Protein AF-A0A821HR49-F1 (afdb_monomer_lite)

Secondary structure (DSSP, 8-state):
-HHHHHHHHHHHHHHHHHHTT---HHHHT--------TTTS-HHHHHHHHHHHHHHHHHHHHHHHHHHHHHHHHHHHHHHHHHHHHHHTS--S-TTSS---HHHHHHHHHHHHHHHHHHHHHHHHHHHHHHHHHHHHHHHHHHHHHHHHHHHHHHHTT----HHHHHHHHHHHHHHHHHHHS----S-TTSHHHHHHHHHHHHHHHHHHHHHTT--

Foldseek 3Di:
DVQLLVLVLVLLLLVLCVVLVNFDPVLVPDAQDDDDDCPVDPPVVNVVVNVVSVVVSVVSRNVVSVVVSVVSVVSNVVVVVVVVVVLVPPDPDDPPPPPPPPPNVVVVVVVVVVVVVSVVVSVVSSVVSVVLSVLVVVLVVVLVVVLVVVCVVCVVVVHHPDPVSVVVSVVVSVVSVCVSPPPPPDPPPPPVVPPVVVVVVVVVVVVVVVVVVVPD

pLDDT: mean 75.82, std 16.72, range [36.44, 94.25]

Radius of gyration: 28.24 Å; chains: 1; bounding box: 61×38×87 Å

Sequence (216 aa):
MKLWSTKNKNYQLLSKRVELDMPPKIIEKVDFSFKIDESIISQDEAQAMYNQMRQITKDFRTQAMTLYVQSAAREYEILSDEIKSIVERFPQENDDGFDAEPGYAAFKQYHELRQKRMKLEIEQSFYFLSEQRTAARRRTTELATLKRKMENCFLRKKVSPGRPLQQFIAELDILLQTLHNAPIIDKNINKDRLFGNEMNQNQSVINSISSQASQS

Structure (mmCIF, N/CA/C/O backbone):
data_AF-A0A821HR49-F1
#
_entry.id   AF-A0A821HR49-F1
#
loop_
_atom_site.group_PDB
_atom_site.id
_atom_site.type_symbol
_atom_site.label_atom_id
_atom_site.label_alt_id
_atom_site.label_comp_id
_atom_site.label_asym_id
_atom_site.label_entity_id
_atom_site.label_seq_id
_atom_site.pdbx_PDB_ins_code
_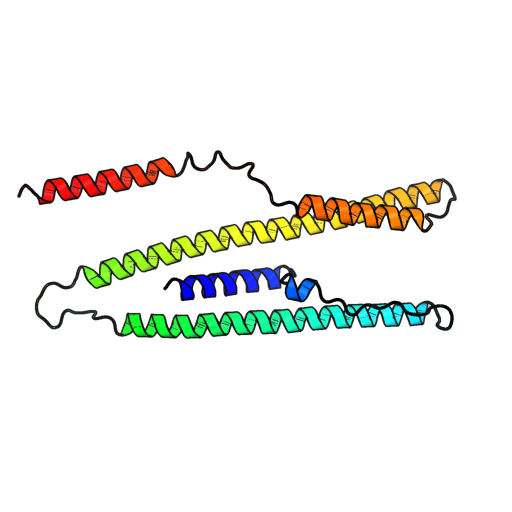atom_site.Cartn_x
_atom_site.Cartn_y
_atom_site.Cartn_z
_atom_site.occupancy
_atom_site.B_iso_or_equiv
_atom_site.auth_seq_id
_atom_site.auth_comp_id
_atom_site.auth_asym_id
_atom_site.auth_atom_id
_atom_site.pdbx_PDB_model_num
ATOM 1 N N . MET A 1 1 ? 10.300 -4.096 -21.182 1.00 73.25 1 MET A N 1
ATOM 2 C CA . MET A 1 1 ? 9.887 -2.692 -20.902 1.00 73.25 1 MET A CA 1
ATOM 3 C C . MET A 1 1 ? 8.536 -2.522 -20.197 1.00 73.25 1 MET A C 1
ATOM 5 O O . MET A 1 1 ? 8.521 -1.934 -19.123 1.00 73.25 1 MET A O 1
ATOM 9 N N . LYS A 1 2 ? 7.394 -2.988 -20.743 1.00 82.50 2 LYS A N 1
ATOM 10 C CA . LYS A 1 2 ? 6.076 -2.823 -20.076 1.00 82.50 2 LYS A CA 1
ATOM 11 C C . LYS A 1 2 ? 6.040 -3.490 -18.693 1.00 82.50 2 LYS A C 1
ATOM 13 O O . LYS A 1 2 ? 5.633 -2.852 -17.732 1.00 82.50 2 LYS A O 1
ATOM 18 N N . LEU A 1 3 ? 6.549 -4.720 -18.605 1.00 85.69 3 LEU A N 1
ATOM 19 C CA . LEU A 1 3 ? 6.626 -5.481 -17.357 1.00 85.69 3 LEU A CA 1
ATOM 20 C C . LEU A 1 3 ? 7.470 -4.773 -16.284 1.00 85.69 3 LEU A C 1
ATOM 22 O O . LEU A 1 3 ? 6.982 -4.563 -15.180 1.00 85.69 3 LEU A O 1
ATOM 26 N N . TRP A 1 4 ? 8.684 -4.326 -16.626 1.00 87.31 4 TRP A N 1
ATOM 27 C CA . TRP A 1 4 ? 9.537 -3.544 -15.720 1.00 87.31 4 TRP A CA 1
ATOM 28 C C . TRP A 1 4 ? 8.840 -2.288 -15.196 1.00 87.31 4 TRP A C 1
ATOM 30 O O . TRP A 1 4 ? 8.843 -2.039 -13.997 1.00 87.31 4 TRP A O 1
ATOM 40 N N . SER A 1 5 ? 8.170 -1.534 -16.074 1.00 84.75 5 SER A N 1
ATOM 41 C CA . SER A 1 5 ? 7.433 -0.331 -15.673 1.00 84.75 5 SER A CA 1
ATOM 42 C C . SER A 1 5 ? 6.313 -0.653 -14.679 1.00 84.75 5 SER A C 1
ATOM 44 O O . SER A 1 5 ? 6.158 0.045 -13.679 1.00 84.75 5 SER A O 1
ATOM 46 N N . THR A 1 6 ? 5.577 -1.747 -14.898 1.00 88.38 6 THR A N 1
ATOM 47 C CA . THR A 1 6 ? 4.567 -2.228 -13.947 1.00 88.38 6 THR A CA 1
ATOM 48 C C . THR A 1 6 ? 5.188 -2.623 -12.608 1.00 88.38 6 THR A C 1
ATOM 50 O O . THR A 1 6 ? 4.667 -2.230 -11.567 1.00 88.38 6 THR A O 1
ATOM 53 N N . LYS A 1 7 ? 6.304 -3.361 -12.607 1.00 90.00 7 LYS A N 1
ATOM 54 C CA . LYS A 1 7 ? 6.969 -3.793 -11.368 1.00 90.00 7 LYS A CA 1
ATOM 55 C C . LYS A 1 7 ? 7.571 -2.619 -10.590 1.00 90.00 7 LYS A C 1
ATOM 57 O O . LYS A 1 7 ? 7.346 -2.532 -9.388 1.00 90.00 7 LYS A O 1
ATOM 62 N N . ASN A 1 8 ? 8.208 -1.666 -11.269 1.00 89.88 8 ASN A N 1
ATOM 63 C CA . ASN A 1 8 ? 8.721 -0.437 -10.658 1.00 89.88 8 ASN A CA 1
ATOM 64 C C . ASN A 1 8 ? 7.596 0.382 -10.008 1.00 89.88 8 ASN A C 1
ATOM 66 O O . ASN A 1 8 ? 7.669 0.744 -8.835 1.00 89.88 8 ASN A O 1
ATOM 70 N N . LYS A 1 9 ? 6.501 0.603 -10.749 1.00 88.69 9 LYS A N 1
ATOM 71 C CA . LYS A 1 9 ? 5.313 1.286 -10.225 1.00 88.69 9 LYS A CA 1
ATOM 72 C C . LYS A 1 9 ? 4.764 0.565 -8.996 1.00 88.69 9 LYS A C 1
ATOM 74 O O . LYS A 1 9 ? 4.532 1.205 -7.977 1.00 88.69 9 LYS A O 1
ATOM 79 N N . ASN A 1 10 ? 4.599 -0.755 -9.056 1.00 89.12 10 ASN A N 1
ATOM 80 C CA . ASN A 1 10 ? 4.096 -1.541 -7.929 1.00 89.12 10 ASN A CA 1
ATOM 81 C C . ASN A 1 10 ? 4.995 -1.429 -6.695 1.00 89.12 10 ASN A C 1
ATOM 83 O O . ASN A 1 10 ? 4.474 -1.204 -5.605 1.00 89.12 10 ASN A O 1
ATOM 87 N N . TYR A 1 11 ? 6.314 -1.535 -6.867 1.00 91.38 11 TYR A N 1
ATOM 88 C CA . TYR A 1 11 ? 7.276 -1.368 -5.781 1.00 91.38 11 TYR A CA 1
ATOM 89 C C . TYR A 1 11 ? 7.148 0.016 -5.129 1.00 91.38 11 TYR A C 1
ATOM 91 O O . TYR A 1 11 ? 6.912 0.103 -3.926 1.00 91.38 11 TYR A O 1
ATOM 99 N N . GLN A 1 12 ? 7.188 1.097 -5.914 1.00 90.25 12 GLN A N 1
ATOM 100 C CA . GLN A 1 12 ? 7.086 2.461 -5.380 1.00 90.25 12 GLN A CA 1
ATOM 101 C C . GLN A 1 12 ? 5.743 2.727 -4.685 1.00 90.25 12 GLN A C 1
ATOM 103 O O . GLN A 1 12 ? 5.701 3.309 -3.598 1.00 90.25 12 GLN A O 1
ATOM 108 N N . LEU A 1 13 ? 4.635 2.267 -5.275 1.00 88.69 13 LEU A N 1
ATOM 109 C CA . LEU A 1 13 ? 3.309 2.376 -4.664 1.00 88.69 13 LEU A CA 1
ATOM 110 C C . LEU A 1 13 ? 3.217 1.608 -3.351 1.00 88.69 13 LEU A C 1
ATOM 112 O O . LEU A 1 13 ? 2.588 2.083 -2.404 1.00 88.69 13 LEU A O 1
ATOM 116 N N . LEU A 1 14 ? 3.813 0.422 -3.294 1.00 88.06 14 LEU A N 1
ATOM 117 C CA . LEU A 1 14 ? 3.765 -0.414 -2.111 1.00 88.06 14 LEU A CA 1
ATOM 118 C C . LEU A 1 14 ? 4.624 0.162 -0.983 1.00 88.06 14 LEU A C 1
ATOM 120 O O . LEU A 1 14 ? 4.132 0.266 0.137 1.00 88.06 14 LEU A O 1
ATOM 124 N N . SER A 1 15 ? 5.834 0.635 -1.281 1.00 87.75 15 SER A N 1
ATOM 125 C CA . SER A 1 15 ? 6.670 1.355 -0.314 1.00 87.75 15 SER A CA 1
ATOM 126 C C . SER A 1 15 ? 5.924 2.555 0.270 1.00 87.75 15 SER A C 1
ATOM 128 O O . SER A 1 15 ? 5.846 2.705 1.490 1.00 87.75 15 SER A O 1
ATOM 130 N N . LYS A 1 16 ? 5.241 3.341 -0.578 1.00 88.75 16 LYS A N 1
ATOM 131 C CA . LYS A 1 16 ? 4.439 4.474 -0.101 1.00 88.75 16 LYS A CA 1
ATOM 132 C C . LYS A 1 16 ? 3.258 4.050 0.769 1.00 88.75 16 LYS A C 1
ATOM 134 O O . LYS A 1 16 ? 2.937 4.717 1.747 1.00 88.75 16 LYS A O 1
ATOM 139 N N . ARG A 1 17 ? 2.595 2.942 0.439 1.00 87.38 17 ARG A N 1
ATOM 140 C CA . ARG A 1 17 ? 1.519 2.374 1.266 1.00 87.38 17 ARG A CA 1
ATOM 141 C C . ARG A 1 17 ? 2.012 1.977 2.653 1.00 87.38 17 ARG A C 1
ATOM 143 O O . ARG A 1 17 ? 1.306 2.245 3.621 1.00 87.38 17 ARG A O 1
ATOM 150 N N . VAL A 1 18 ? 3.213 1.405 2.754 1.00 86.25 18 VAL A N 1
ATOM 151 C CA . VAL A 1 18 ? 3.834 1.087 4.047 1.00 86.25 18 VAL A CA 1
ATOM 152 C C . VAL A 1 18 ? 4.113 2.349 4.860 1.00 86.25 18 VAL A C 1
ATOM 154 O O . VAL A 1 18 ? 3.693 2.418 6.011 1.00 86.25 18 VAL A O 1
ATOM 157 N N . GLU A 1 19 ? 4.706 3.388 4.262 1.00 85.56 19 GLU A N 1
ATOM 158 C CA . GLU A 1 19 ? 4.929 4.682 4.941 1.00 85.56 19 GLU A CA 1
ATOM 159 C C . GLU A 1 19 ? 3.637 5.305 5.500 1.00 85.56 19 GLU A C 1
ATOM 161 O O . GLU A 1 19 ? 3.636 6.036 6.498 1.00 85.56 19 GLU A O 1
ATOM 166 N N . LEU A 1 20 ? 2.518 5.058 4.820 1.00 84.00 20 LEU A N 1
ATOM 167 C CA . LEU A 1 20 ? 1.219 5.613 5.173 1.00 84.00 20 LEU A CA 1
ATOM 168 C C . LEU A 1 20 ? 0.390 4.701 6.093 1.00 84.00 20 LEU A C 1
ATOM 170 O O . LEU A 1 20 ? -0.681 5.142 6.512 1.00 84.00 20 LEU A O 1
ATOM 174 N N . ASP A 1 21 ? 0.895 3.515 6.453 1.00 82.44 21 ASP A N 1
ATOM 175 C CA . ASP A 1 21 ? 0.189 2.463 7.207 1.00 82.44 21 ASP A CA 1
ATOM 176 C C . ASP A 1 21 ? -1.132 2.040 6.534 1.00 82.44 21 ASP A C 1
ATOM 178 O O . ASP A 1 21 ? -2.196 1.965 7.144 1.00 82.44 21 ASP A O 1
ATOM 182 N N . MET A 1 22 ? -1.077 1.842 5.214 1.00 82.81 22 MET A N 1
ATOM 183 C CA . MET A 1 22 ? -2.228 1.480 4.384 1.00 82.81 22 MET A CA 1
ATOM 184 C C . MET A 1 22 ? -2.036 0.094 3.757 1.00 82.81 22 MET A C 1
ATOM 186 O O . MET A 1 22 ? -1.549 -0.005 2.621 1.00 82.81 22 MET A O 1
ATOM 190 N N . PRO A 1 23 ? -2.414 -0.987 4.462 1.00 79.38 23 PRO A N 1
ATOM 191 C CA . PRO A 1 23 ? -2.223 -2.341 3.967 1.00 79.38 23 PRO A CA 1
ATOM 192 C C . PRO A 1 23 ? -2.988 -2.584 2.650 1.00 79.38 23 PRO A C 1
ATOM 194 O O . PRO A 1 23 ? -4.055 -2.013 2.411 1.00 79.38 23 PRO A O 1
ATOM 197 N N . PRO A 1 24 ? -2.474 -3.446 1.757 1.00 78.56 24 PRO A N 1
ATOM 198 C CA . PRO A 1 24 ? -3.255 -4.000 0.658 1.00 78.56 24 PRO A CA 1
ATOM 199 C C . PRO A 1 24 ? -4.516 -4.707 1.171 1.00 78.56 24 PRO A C 1
ATOM 201 O O . PRO A 1 24 ? -4.480 -5.346 2.219 1.00 78.56 24 PRO A O 1
ATOM 204 N N . LYS A 1 25 ? -5.596 -4.706 0.377 1.00 78.38 25 LYS A N 1
ATOM 205 C CA . LYS A 1 25 ? -6.889 -5.326 0.739 1.00 78.38 25 LYS A CA 1
ATOM 206 C C . LYS A 1 25 ? -6.780 -6.783 1.212 1.00 78.38 25 LYS A C 1
ATOM 208 O O . LYS A 1 25 ? -7.598 -7.224 2.007 1.00 78.38 25 LYS A O 1
ATOM 213 N N . ILE A 1 26 ? -5.808 -7.540 0.696 1.00 78.88 26 ILE A N 1
ATOM 214 C CA . ILE A 1 26 ? -5.594 -8.945 1.078 1.00 78.88 26 ILE A CA 1
ATOM 215 C C . ILE A 1 26 ? -5.054 -9.072 2.513 1.00 78.88 26 ILE A C 1
ATOM 217 O O . ILE A 1 26 ? -5.410 -10.012 3.209 1.00 78.88 26 ILE A O 1
ATOM 221 N N . ILE A 1 27 ? -4.249 -8.100 2.959 1.00 82.38 27 ILE A N 1
ATOM 222 C CA . ILE A 1 27 ? -3.684 -8.019 4.314 1.00 82.38 27 ILE A CA 1
ATOM 223 C C . ILE A 1 27 ? -4.688 -7.349 5.265 1.00 82.38 27 ILE A C 1
ATOM 225 O O . ILE A 1 27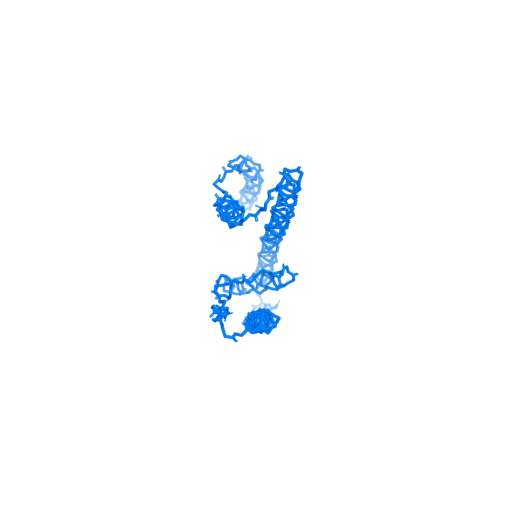 ? -4.843 -7.764 6.409 1.00 82.38 27 ILE A O 1
ATOM 229 N N . GLU A 1 28 ? -5.407 -6.332 4.782 1.00 78.81 28 GLU A N 1
ATOM 230 C CA . GLU A 1 28 ? -6.384 -5.558 5.558 1.00 78.81 28 GLU A CA 1
ATOM 231 C C . GLU A 1 28 ? -7.530 -6.418 6.112 1.00 78.81 28 GLU A C 1
ATOM 233 O O . GLU A 1 28 ? -7.983 -6.196 7.232 1.00 78.81 28 GLU A O 1
ATOM 238 N N . LYS A 1 29 ? -7.973 -7.421 5.347 1.00 80.00 29 LYS A N 1
ATOM 239 C CA . LYS A 1 29 ? -9.089 -8.305 5.717 1.00 80.00 29 LYS A CA 1
ATOM 240 C C . LYS A 1 29 ? -8.767 -9.301 6.831 1.00 80.00 29 LYS A C 1
ATOM 242 O O . LYS A 1 29 ? -9.683 -9.960 7.312 1.00 80.00 29 LYS A O 1
ATOM 247 N N . VAL A 1 30 ? -7.501 -9.442 7.213 1.00 82.44 30 VAL A N 1
ATOM 248 C CA . VAL A 1 30 ? -7.107 -10.369 8.273 1.00 82.44 30 VAL A CA 1
ATOM 249 C C . VAL A 1 30 ? -7.284 -9.683 9.627 1.00 82.44 30 VAL A C 1
ATOM 251 O O . VAL A 1 30 ? -6.704 -8.621 9.888 1.00 82.44 30 VAL A O 1
ATOM 254 N N . ASP A 1 31 ? -8.103 -10.304 10.471 1.00 85.00 31 ASP A N 1
ATOM 255 C CA . ASP A 1 31 ? -8.314 -9.948 11.870 1.00 85.00 31 ASP A CA 1
ATOM 256 C C . ASP A 1 31 ? -8.381 -11.235 12.702 1.00 85.00 31 ASP A C 1
ATOM 258 O O . ASP A 1 31 ? -9.193 -12.115 12.422 1.00 85.00 31 ASP A O 1
ATOM 262 N N . PHE A 1 32 ? -7.502 -11.351 13.698 1.00 85.50 32 PHE A N 1
ATOM 263 C CA . PHE A 1 32 ? -7.446 -12.495 14.614 1.00 85.50 32 PHE A CA 1
ATOM 264 C C . PHE A 1 32 ? -8.282 -12.286 15.881 1.00 85.50 32 PHE A C 1
ATOM 266 O O . PHE A 1 32 ? -8.209 -13.088 16.810 1.00 85.50 32 PHE A O 1
ATOM 273 N N . SER A 1 33 ? -9.061 -11.206 15.945 1.00 86.19 33 SER A N 1
ATOM 274 C CA . SER A 1 33 ? -9.934 -10.925 17.081 1.00 86.19 33 SER A CA 1
ATOM 275 C C . SER A 1 33 ? -11.096 -11.921 17.132 1.00 86.19 33 SER A C 1
ATOM 277 O O . SER A 1 33 ? -11.830 -12.091 16.158 1.00 86.19 33 SER A O 1
ATOM 279 N N . PHE A 1 34 ? -11.310 -12.540 18.291 1.00 88.06 34 PHE A N 1
ATOM 280 C CA . PHE A 1 34 ? -12.485 -13.363 18.576 1.00 88.06 34 PHE A CA 1
ATOM 281 C C . PHE A 1 34 ? -13.132 -12.934 19.893 1.00 88.06 34 PHE A C 1
ATOM 283 O O . PHE A 1 34 ? -12.515 -12.252 20.710 1.00 88.06 34 PHE A O 1
ATOM 290 N N . LYS A 1 35 ? -14.405 -13.292 20.087 1.00 88.38 35 LYS A N 1
ATOM 291 C CA . LYS A 1 35 ? -15.121 -12.961 21.323 1.00 88.38 35 LYS A CA 1
ATOM 292 C C . LYS A 1 35 ? -14.667 -13.867 22.454 1.00 88.38 35 LYS A C 1
ATOM 294 O O . LYS A 1 35 ? -14.652 -15.085 22.296 1.00 88.38 35 LYS A O 1
ATOM 299 N N . ILE A 1 36 ? -14.356 -13.252 23.584 1.00 87.94 36 ILE A N 1
ATOM 300 C CA . ILE A 1 36 ? -14.032 -13.947 24.823 1.00 87.94 36 ILE A CA 1
ATOM 301 C C . ILE A 1 36 ? -15.321 -14.101 25.631 1.00 87.94 36 ILE A C 1
ATOM 303 O O . ILE A 1 36 ? -16.172 -13.210 25.624 1.00 87.94 36 ILE A O 1
ATOM 307 N N . ASP A 1 37 ? -15.486 -15.242 26.296 1.00 86.62 37 ASP A N 1
ATOM 308 C CA . ASP A 1 37 ? -16.568 -15.426 27.258 1.00 86.62 37 ASP A CA 1
ATOM 309 C C . ASP A 1 37 ? -16.231 -14.686 28.559 1.00 86.62 37 ASP A C 1
ATOM 311 O O . ASP A 1 37 ? -15.424 -15.138 29.364 1.00 86.62 37 ASP A O 1
ATOM 315 N N . GLU A 1 38 ? -16.846 -13.525 28.750 1.00 87.06 38 GLU A N 1
ATOM 316 C CA . GLU A 1 38 ? -16.626 -12.645 29.904 1.00 87.06 38 GLU A CA 1
ATOM 317 C C . GLU A 1 38 ? -17.411 -13.094 31.156 1.00 87.06 38 GLU A C 1
ATOM 319 O O . GLU A 1 38 ? -17.365 -12.421 32.181 1.00 87.06 38 GLU A O 1
ATOM 324 N N . SER A 1 39 ? -18.151 -14.213 31.104 1.00 87.50 39 SER A N 1
ATOM 325 C CA . SER A 1 39 ? -18.934 -14.701 32.253 1.00 87.50 39 SER A CA 1
ATOM 326 C C . SER A 1 39 ? -18.091 -15.385 33.335 1.00 87.50 39 SER A C 1
ATOM 328 O O . SER A 1 39 ? -18.499 -15.432 34.495 1.00 87.50 39 SER A O 1
ATOM 330 N N . ILE A 1 40 ? -16.918 -15.901 32.959 1.00 89.44 40 ILE A N 1
ATOM 331 C CA . ILE A 1 40 ? -16.006 -16.644 33.844 1.00 89.44 40 ILE A CA 1
ATOM 332 C C . ILE A 1 40 ? -14.768 -15.807 34.188 1.00 89.44 40 ILE A C 1
ATOM 334 O O . ILE A 1 40 ? -14.186 -15.957 35.261 1.00 89.44 40 ILE A O 1
ATOM 338 N N . ILE A 1 41 ? -14.363 -14.927 33.276 1.00 88.75 41 ILE A N 1
ATOM 339 C CA . ILE A 1 41 ? -13.079 -14.233 33.311 1.00 88.75 41 ILE A CA 1
ATOM 340 C C . ILE A 1 41 ? -13.295 -12.785 33.749 1.00 88.75 41 ILE A C 1
ATOM 342 O O . ILE A 1 41 ? -14.282 -12.153 33.372 1.00 88.75 41 ILE A O 1
ATOM 346 N N . SER A 1 42 ? -12.371 -12.241 34.542 1.00 91.38 42 SER A N 1
ATOM 347 C CA . SER A 1 42 ? -12.468 -10.846 34.980 1.00 91.38 42 SER A CA 1
ATOM 348 C C . SER A 1 42 ? -12.380 -9.875 33.795 1.00 91.38 42 SER A C 1
ATOM 350 O O . SER A 1 42 ? -11.740 -10.156 32.779 1.00 91.38 42 SER A O 1
ATOM 352 N N . GLN A 1 43 ? -12.992 -8.697 33.934 1.00 86.75 43 GLN A N 1
ATOM 353 C CA . GLN A 1 43 ? -12.990 -7.680 32.880 1.00 86.75 43 GLN A CA 1
ATOM 354 C C . GLN A 1 43 ? -11.568 -7.233 32.497 1.00 86.75 43 GLN A C 1
ATOM 356 O O . GLN A 1 43 ? -11.283 -7.027 31.316 1.00 86.75 43 GLN A O 1
ATOM 361 N N . ASP A 1 44 ? -10.670 -7.118 33.477 1.00 90.00 44 ASP A N 1
ATOM 362 C CA . ASP A 1 44 ? -9.277 -6.720 33.249 1.00 90.00 44 ASP A CA 1
ATOM 363 C C . ASP A 1 44 ? -8.510 -7.783 32.455 1.00 90.00 44 ASP A C 1
ATOM 365 O O . ASP A 1 44 ? -7.751 -7.463 31.537 1.00 90.00 44 ASP A O 1
ATOM 369 N N . GLU A 1 45 ? -8.749 -9.057 32.760 1.00 91.69 45 GLU A N 1
ATOM 370 C CA . GLU A 1 45 ? -8.134 -10.187 32.068 1.00 91.69 45 GLU A CA 1
ATOM 371 C C . GLU A 1 45 ? -8.666 -10.326 30.635 1.00 91.69 45 GLU A C 1
ATOM 373 O O . GLU A 1 45 ? -7.878 -10.430 29.691 1.00 91.69 45 GLU A O 1
ATOM 378 N N . ALA A 1 46 ? -9.981 -10.195 30.434 1.00 89.12 46 ALA A N 1
ATOM 379 C CA . ALA A 1 46 ? -10.575 -10.147 29.099 1.00 89.12 46 ALA A CA 1
ATOM 380 C C . ALA A 1 46 ? -10.004 -8.982 28.269 1.00 89.12 46 ALA A C 1
ATOM 382 O O . ALA A 1 46 ? -9.631 -9.157 27.105 1.00 89.12 46 ALA A O 1
ATOM 383 N N . GLN A 1 47 ? -9.851 -7.796 28.868 1.00 87.44 47 GLN A N 1
ATOM 384 C CA . GLN A 1 47 ? -9.262 -6.638 28.195 1.00 87.44 47 GLN A CA 1
ATOM 385 C C . GLN A 1 47 ? -7.784 -6.855 27.841 1.00 87.44 47 GLN A C 1
ATOM 387 O O . GLN A 1 47 ? -7.353 -6.460 26.751 1.00 87.44 47 GLN A O 1
ATOM 392 N N . ALA A 1 48 ? -7.007 -7.492 28.720 1.00 93.00 48 ALA A N 1
ATOM 393 C CA . ALA A 1 48 ? -5.621 -7.858 28.440 1.00 93.00 48 ALA A CA 1
ATOM 394 C C . ALA A 1 48 ? -5.527 -8.813 27.239 1.00 93.00 48 ALA A C 1
ATOM 396 O O . ALA A 1 48 ? -4.705 -8.597 26.344 1.00 93.00 48 ALA A O 1
ATOM 397 N N . MET A 1 49 ? -6.418 -9.802 27.156 1.00 92.38 49 MET A N 1
ATOM 398 C CA . MET A 1 49 ? -6.489 -10.724 26.022 1.00 92.38 49 MET A CA 1
ATOM 399 C C . MET A 1 49 ? -6.902 -10.021 24.718 1.00 92.38 49 MET A C 1
ATOM 401 O O . MET A 1 49 ? -6.260 -10.225 23.688 1.00 92.38 49 MET A O 1
ATOM 405 N N . TYR A 1 50 ? -7.894 -9.122 24.737 1.00 91.38 50 TYR A N 1
ATOM 406 C CA . TYR A 1 50 ? -8.237 -8.313 23.555 1.00 91.38 50 TYR A CA 1
ATOM 407 C C . TYR A 1 50 ? -7.059 -7.447 23.079 1.00 91.38 50 TYR A C 1
ATOM 409 O O . TYR A 1 50 ? -6.842 -7.285 21.874 1.00 91.38 50 TYR A O 1
ATOM 417 N N . ASN A 1 51 ? -6.265 -6.907 24.008 1.00 90.19 51 ASN A N 1
ATOM 418 C CA . ASN A 1 51 ? -5.056 -6.156 23.670 1.00 90.19 51 ASN A CA 1
ATOM 419 C C . ASN A 1 51 ? -4.002 -7.055 23.004 1.00 90.19 51 ASN A C 1
ATOM 421 O O . ASN A 1 51 ? -3.404 -6.645 22.008 1.00 90.19 51 ASN A O 1
ATOM 425 N N . GLN A 1 52 ? -3.816 -8.284 23.497 1.00 94.25 52 GLN A N 1
ATOM 426 C CA . GLN A 1 52 ? -2.935 -9.275 22.869 1.00 94.25 52 GLN A CA 1
ATOM 427 C C . GLN A 1 52 ? -3.407 -9.638 21.455 1.00 94.25 52 GLN A C 1
ATOM 429 O O . GLN A 1 52 ? -2.600 -9.620 20.530 1.00 94.25 52 GLN A O 1
ATOM 434 N N . MET A 1 53 ? -4.707 -9.877 21.245 1.00 91.75 53 MET A N 1
ATOM 435 C CA . MET A 1 53 ? -5.264 -10.142 19.908 1.00 91.75 53 MET A CA 1
ATOM 436 C C . MET A 1 53 ? -5.005 -8.982 18.945 1.00 91.75 53 MET A C 1
ATOM 438 O O . MET A 1 53 ? -4.550 -9.186 17.819 1.00 91.75 53 MET A O 1
ATOM 442 N N . ARG A 1 54 ? -5.234 -7.744 19.401 1.00 88.69 54 ARG A N 1
ATOM 443 C CA . ARG A 1 54 ? -4.948 -6.544 18.605 1.00 88.69 54 ARG A CA 1
ATOM 444 C C . ARG A 1 54 ? -3.468 -6.462 18.233 1.00 88.69 54 ARG A C 1
ATOM 446 O O . ARG A 1 54 ? -3.150 -6.083 17.105 1.00 88.69 54 ARG A O 1
ATOM 453 N N . GLN A 1 55 ? -2.582 -6.808 19.163 1.00 91.31 55 GLN A N 1
ATOM 454 C CA . GLN A 1 55 ? -1.145 -6.820 18.922 1.00 91.31 55 GLN A CA 1
ATOM 455 C C . GLN A 1 55 ? -0.760 -7.893 17.894 1.00 91.31 55 GLN A C 1
ATOM 457 O O . GLN A 1 55 ? -0.067 -7.572 16.934 1.00 91.31 55 GLN A O 1
ATOM 462 N N . ILE A 1 56 ? -1.307 -9.108 17.996 1.00 93.62 56 ILE A N 1
ATOM 463 C CA . ILE A 1 56 ? -1.098 -10.187 17.014 1.00 93.62 56 ILE A CA 1
ATOM 464 C C . ILE A 1 56 ? -1.549 -9.754 15.612 1.00 93.62 56 ILE A C 1
ATOM 466 O O . ILE A 1 56 ? -0.793 -9.887 14.648 1.00 93.62 5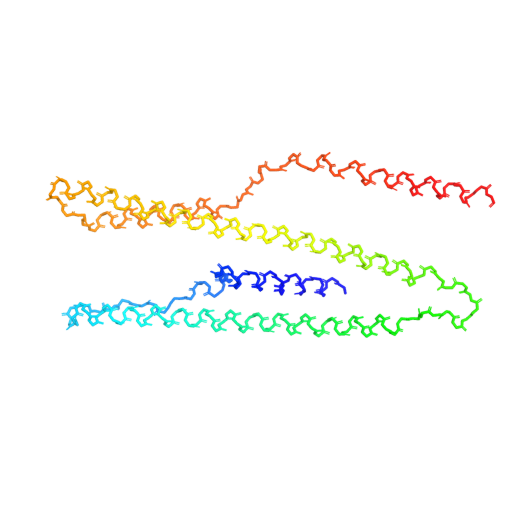6 ILE A O 1
ATOM 470 N N . THR A 1 57 ? -2.749 -9.175 15.482 1.00 89.38 57 THR A N 1
ATOM 471 C CA . THR A 1 57 ? -3.240 -8.641 14.199 1.00 89.38 57 THR A CA 1
ATOM 472 C C . THR A 1 57 ? -2.300 -7.573 13.640 1.00 89.38 57 THR A C 1
ATOM 474 O O . THR A 1 57 ? -2.012 -7.565 12.441 1.00 89.38 57 THR A O 1
ATOM 477 N N . LYS A 1 58 ? -1.782 -6.682 14.489 1.00 88.25 58 LYS A N 1
ATOM 478 C CA . LYS A 1 58 ? -0.832 -5.643 14.079 1.00 88.25 58 LYS A CA 1
ATOM 479 C C . LYS A 1 58 ? 0.507 -6.227 13.614 1.00 88.25 58 LYS A C 1
ATOM 481 O O . LYS A 1 58 ? 1.026 -5.801 12.578 1.00 88.25 58 LYS A O 1
ATOM 486 N N . ASP A 1 59 ? 1.047 -7.197 14.340 1.00 90.81 59 ASP A N 1
ATOM 487 C CA . ASP A 1 59 ? 2.336 -7.818 14.028 1.00 90.81 59 ASP A CA 1
ATOM 488 C C . ASP A 1 59 ? 2.261 -8.610 12.724 1.00 90.81 59 ASP A C 1
ATOM 490 O O . ASP A 1 59 ? 3.111 -8.431 11.851 1.00 90.81 59 ASP A O 1
ATOM 494 N N . PHE A 1 60 ? 1.186 -9.379 12.523 1.00 92.19 60 PHE A N 1
ATOM 495 C CA . PHE A 1 60 ? 0.923 -10.051 11.252 1.00 92.19 60 PHE A CA 1
ATOM 496 C C . PHE A 1 60 ? 0.879 -9.063 10.084 1.00 92.19 60 PHE A C 1
ATOM 498 O O . PHE A 1 60 ? 1.555 -9.271 9.077 1.00 92.19 60 PHE A O 1
ATOM 505 N N . ARG A 1 61 ? 0.111 -7.969 10.207 1.00 88.50 61 ARG A N 1
ATOM 506 C CA . ARG A 1 61 ? 0.006 -6.958 9.141 1.00 88.50 61 ARG A CA 1
ATOM 507 C C . ARG A 1 61 ? 1.367 -6.365 8.805 1.00 88.50 61 ARG A C 1
ATOM 509 O O . ARG A 1 61 ? 1.698 -6.242 7.629 1.00 88.50 61 ARG A O 1
ATOM 516 N N . THR A 1 62 ? 2.157 -6.057 9.830 1.00 87.75 62 THR A N 1
ATOM 517 C CA . THR A 1 62 ? 3.507 -5.508 9.674 1.00 87.75 62 THR A CA 1
ATOM 518 C C . THR A 1 62 ? 4.408 -6.491 8.928 1.00 87.75 62 THR A C 1
ATOM 520 O O . THR A 1 62 ? 4.964 -6.141 7.890 1.00 87.75 62 THR A O 1
ATOM 523 N N . GLN A 1 63 ? 4.493 -7.740 9.391 1.00 90.00 63 GLN A N 1
ATOM 524 C CA . GLN A 1 63 ? 5.329 -8.773 8.770 1.00 90.00 63 GLN A CA 1
ATOM 525 C C . GLN A 1 63 ? 4.900 -9.074 7.328 1.00 90.00 63 GLN A C 1
ATOM 527 O O . GLN A 1 63 ? 5.737 -9.133 6.427 1.00 90.00 63 GLN A O 1
ATOM 532 N N . ALA A 1 64 ? 3.594 -9.202 7.085 1.00 88.88 64 ALA A N 1
ATOM 533 C CA . ALA A 1 64 ? 3.052 -9.441 5.754 1.00 88.88 64 ALA A CA 1
ATOM 534 C C . ALA A 1 64 ? 3.351 -8.273 4.799 1.00 88.88 64 ALA A C 1
ATOM 536 O O . ALA A 1 64 ? 3.737 -8.499 3.653 1.00 88.88 64 ALA A O 1
ATOM 537 N N . MET A 1 65 ? 3.228 -7.022 5.261 1.00 89.06 65 MET A N 1
ATOM 538 C CA . MET A 1 65 ? 3.588 -5.842 4.468 1.00 89.06 65 MET A CA 1
ATOM 539 C C . MET A 1 65 ? 5.083 -5.809 4.143 1.00 89.06 65 MET A C 1
ATOM 541 O O . MET A 1 65 ? 5.438 -5.530 2.998 1.00 89.06 65 MET A O 1
ATOM 545 N N . THR A 1 66 ? 5.948 -6.136 5.107 1.00 89.06 66 THR A N 1
ATOM 546 C CA . THR A 1 66 ? 7.401 -6.218 4.897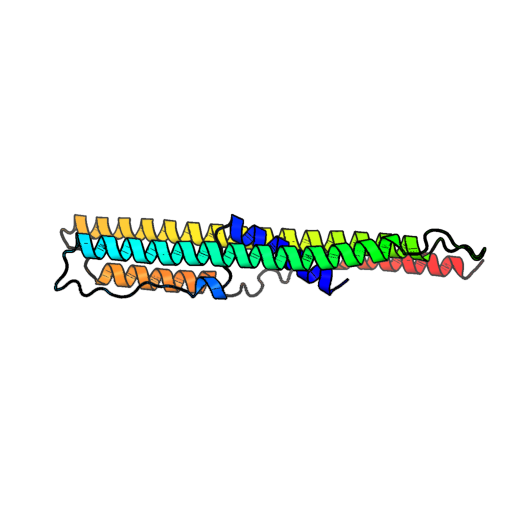 1.00 89.06 66 THR A CA 1
ATOM 547 C C . THR A 1 66 ? 7.755 -7.242 3.825 1.00 89.06 66 THR A C 1
ATOM 549 O O . THR A 1 66 ? 8.446 -6.896 2.867 1.00 89.06 66 THR A O 1
ATOM 552 N N . LEU A 1 67 ? 7.239 -8.470 3.932 1.00 90.38 67 LEU A N 1
ATOM 553 C CA . LEU A 1 67 ? 7.476 -9.517 2.934 1.00 90.38 67 LEU A CA 1
ATOM 554 C C . LEU A 1 67 ? 6.969 -9.101 1.551 1.00 90.38 67 LEU A C 1
ATOM 556 O O . LEU A 1 67 ? 7.633 -9.331 0.540 1.00 90.38 67 LEU A O 1
ATOM 560 N N . TYR A 1 68 ? 5.813 -8.441 1.498 1.00 88.75 68 TYR A N 1
ATOM 561 C CA . TYR A 1 68 ? 5.244 -7.995 0.236 1.00 88.75 68 TYR A CA 1
ATOM 562 C C . TYR A 1 68 ? 6.120 -6.924 -0.434 1.00 88.75 68 TYR A C 1
ATOM 564 O O . TYR A 1 68 ? 6.409 -7.042 -1.627 1.00 88.75 68 TYR A O 1
ATOM 572 N N . VAL A 1 69 ? 6.624 -5.938 0.324 1.00 89.88 69 VAL A N 1
ATOM 573 C CA . VAL A 1 69 ? 7.587 -4.936 -0.180 1.00 89.88 69 VAL A CA 1
ATOM 574 C C . VAL A 1 69 ? 8.869 -5.601 -0.660 1.00 89.88 69 VAL A C 1
ATOM 576 O O . VAL A 1 69 ? 9.327 -5.296 -1.758 1.00 89.88 69 VAL A O 1
ATOM 579 N N . GLN A 1 70 ? 9.428 -6.521 0.127 1.00 88.19 70 GLN A N 1
ATOM 580 C CA . GLN A 1 70 ? 10.655 -7.236 -0.228 1.00 88.19 70 GLN A CA 1
ATOM 581 C C . GLN A 1 70 ? 10.492 -8.021 -1.533 1.00 88.19 70 GLN A C 1
ATOM 583 O O . GLN A 1 70 ? 11.362 -7.952 -2.400 1.00 88.19 70 GLN A O 1
ATOM 588 N N . SER A 1 71 ? 9.358 -8.707 -1.713 1.00 90.25 71 SER A N 1
ATOM 589 C CA . SER A 1 71 ? 9.072 -9.428 -2.957 1.00 90.25 71 SER A CA 1
ATOM 590 C C . SER A 1 71 ? 9.011 -8.482 -4.162 1.00 90.25 71 SER A C 1
ATOM 592 O O . SER A 1 71 ? 9.675 -8.725 -5.167 1.00 90.25 71 SER A O 1
ATOM 594 N N . ALA A 1 72 ? 8.304 -7.352 -4.038 1.00 88.56 72 ALA A N 1
ATOM 595 C CA . ALA A 1 72 ? 8.177 -6.369 -5.111 1.00 88.56 72 ALA A CA 1
ATOM 596 C C . ALA A 1 72 ? 9.519 -5.694 -5.441 1.00 88.56 72 ALA A C 1
ATOM 598 O O . ALA A 1 72 ? 9.814 -5.451 -6.611 1.00 88.56 72 ALA A O 1
ATOM 599 N N . ALA A 1 73 ? 10.340 -5.421 -4.421 1.00 88.62 73 ALA A N 1
ATOM 600 C CA . ALA A 1 73 ? 11.686 -4.883 -4.585 1.00 88.62 73 ALA A CA 1
ATOM 601 C C . ALA A 1 73 ? 12.566 -5.849 -5.385 1.00 88.62 73 ALA A C 1
ATOM 603 O O . ALA A 1 73 ? 13.203 -5.437 -6.353 1.00 88.62 73 ALA A O 1
ATOM 604 N N . ARG A 1 74 ? 12.543 -7.141 -5.033 1.00 90.38 74 ARG A N 1
ATOM 605 C CA . ARG A 1 74 ? 13.349 -8.162 -5.708 1.00 90.38 74 ARG A CA 1
ATOM 606 C C . ARG A 1 74 ? 12.928 -8.375 -7.160 1.00 90.38 74 ARG A C 1
ATOM 608 O O . ARG A 1 74 ? 13.780 -8.467 -8.037 1.00 90.38 74 ARG A O 1
ATOM 615 N N . GLU A 1 75 ? 11.625 -8.429 -7.431 1.00 87.19 75 GLU A N 1
ATOM 616 C CA . GLU A 1 75 ? 11.110 -8.512 -8.804 1.00 87.19 75 GLU A CA 1
ATOM 617 C C . GLU A 1 75 ? 11.550 -7.313 -9.657 1.00 87.19 75 GLU A C 1
ATOM 619 O O . GLU A 1 75 ? 11.888 -7.468 -10.832 1.00 87.19 75 GLU A O 1
ATOM 624 N N . TYR A 1 76 ? 11.527 -6.112 -9.074 1.00 89.00 76 TYR A N 1
ATOM 625 C CA . TYR A 1 76 ? 11.979 -4.897 -9.743 1.00 89.00 76 TYR A CA 1
ATOM 626 C C . TYR A 1 76 ? 13.488 -4.911 -10.010 1.00 89.00 76 TYR A C 1
ATOM 628 O O . TYR A 1 76 ? 13.905 -4.551 -11.111 1.00 89.00 76 TYR A O 1
ATOM 636 N N . GLU A 1 77 ? 14.291 -5.332 -9.034 1.00 90.75 77 GLU A N 1
ATOM 637 C CA . GLU A 1 77 ? 15.749 -5.429 -9.138 1.00 90.75 77 GLU A CA 1
ATOM 638 C C . GLU A 1 77 ? 16.162 -6.358 -10.286 1.00 90.75 77 GLU A C 1
ATOM 640 O O . GLU A 1 77 ? 16.848 -5.913 -11.200 1.00 90.75 77 GLU A O 1
ATOM 645 N N . ILE A 1 78 ? 15.627 -7.586 -10.325 1.00 89.00 78 ILE A N 1
ATOM 646 C CA . ILE A 1 78 ? 15.933 -8.575 -11.375 1.00 89.00 78 ILE A CA 1
ATOM 647 C C . ILE A 1 78 ? 15.676 -8.002 -12.776 1.00 89.00 78 ILE A C 1
ATOM 649 O O . ILE A 1 78 ? 16.523 -8.098 -13.662 1.00 89.00 78 ILE A O 1
ATOM 653 N N . LEU A 1 79 ? 14.513 -7.374 -12.984 1.00 87.44 79 LEU A N 1
ATOM 654 C CA . LEU A 1 79 ? 14.173 -6.786 -14.283 1.00 87.44 79 LEU A CA 1
ATOM 655 C C . LEU A 1 79 ? 15.013 -5.545 -14.606 1.00 87.44 79 LEU A C 1
ATOM 657 O O . LEU A 1 79 ? 15.204 -5.221 -15.778 1.00 87.44 79 LEU A O 1
ATOM 661 N N . SER A 1 80 ? 15.452 -4.805 -13.588 1.00 88.50 80 SER A N 1
ATOM 662 C CA . SER A 1 80 ? 16.312 -3.634 -13.772 1.00 88.50 80 SER A CA 1
ATOM 663 C C . SER A 1 80 ? 17.706 -4.055 -14.212 1.00 88.50 80 SER A C 1
ATOM 665 O O . SER A 1 80 ? 18.232 -3.470 -15.156 1.00 88.50 80 SER A O 1
ATOM 667 N N . ASP A 1 81 ? 18.257 -5.098 -13.594 1.00 89.94 81 ASP A N 1
ATOM 668 C CA . ASP A 1 81 ? 19.548 -5.677 -13.962 1.00 89.94 81 ASP A CA 1
ATOM 669 C C . ASP A 1 81 ? 19.514 -6.250 -15.384 1.00 89.94 81 ASP A C 1
ATOM 671 O O . ASP A 1 81 ? 20.423 -5.999 -16.175 1.00 89.94 81 ASP A O 1
ATOM 675 N N . GLU A 1 82 ? 18.431 -6.944 -15.751 1.00 87.06 82 GLU A N 1
ATOM 676 C CA . GLU A 1 82 ? 18.231 -7.456 -17.111 1.00 87.06 82 GLU A CA 1
ATOM 677 C C . GLU A 1 82 ? 18.209 -6.320 -18.144 1.00 87.06 82 GLU A C 1
ATOM 679 O O . GLU A 1 82 ? 18.929 -6.366 -19.142 1.00 87.06 82 GLU A O 1
ATOM 684 N N . ILE A 1 83 ? 17.429 -5.261 -17.896 1.00 84.75 83 ILE A N 1
ATOM 685 C CA . ILE A 1 83 ? 17.383 -4.097 -18.793 1.00 84.75 83 ILE A CA 1
ATOM 686 C C . ILE A 1 83 ? 18.745 -3.422 -18.878 1.00 84.75 83 ILE A C 1
ATOM 688 O O . ILE A 1 83 ? 19.170 -3.071 -19.977 1.00 84.75 83 ILE A O 1
ATOM 692 N N . LYS A 1 84 ? 19.430 -3.239 -17.747 1.00 86.19 84 LYS A N 1
ATOM 693 C CA . LYS A 1 84 ? 20.757 -2.625 -17.715 1.00 86.19 84 LYS A CA 1
ATOM 694 C C . LYS A 1 84 ? 21.740 -3.426 -18.566 1.00 86.19 84 LYS A C 1
ATOM 696 O O . LYS A 1 84 ? 22.400 -2.843 -19.417 1.00 86.19 84 LYS A O 1
ATOM 701 N N . SER A 1 85 ? 21.742 -4.753 -18.429 1.00 85.31 85 SER A N 1
ATOM 702 C CA . SER A 1 85 ? 22.579 -5.635 -19.244 1.00 85.31 85 SER A CA 1
ATOM 703 C C . SER A 1 85 ? 22.251 -5.548 -20.739 1.00 85.31 85 SER A C 1
ATOM 705 O O . SER A 1 85 ? 23.164 -5.526 -21.561 1.00 85.31 85 SER A O 1
ATOM 707 N N . ILE A 1 86 ? 20.968 -5.460 -21.110 1.00 82.62 86 ILE A N 1
ATOM 708 C CA . ILE A 1 86 ? 20.549 -5.281 -22.511 1.00 82.62 86 ILE A CA 1
ATOM 709 C C . ILE A 1 86 ? 21.040 -3.938 -23.065 1.00 82.62 86 ILE A C 1
ATOM 711 O O . ILE A 1 86 ? 21.513 -3.886 -24.196 1.00 82.62 86 ILE A O 1
ATOM 715 N N . VAL A 1 87 ? 20.933 -2.860 -22.284 1.00 77.69 87 VAL A N 1
ATOM 716 C CA . VAL A 1 87 ? 21.375 -1.517 -22.693 1.00 77.69 87 VAL A CA 1
ATOM 717 C C . VAL A 1 87 ? 22.897 -1.448 -22.823 1.00 77.69 87 VAL A C 1
ATOM 719 O O . VAL A 1 87 ? 23.395 -0.877 -23.785 1.00 77.69 87 VAL A O 1
ATOM 722 N N . GLU A 1 88 ? 23.639 -2.052 -21.895 1.00 82.00 88 GLU A N 1
ATOM 723 C CA . GLU A 1 88 ? 25.108 -2.100 -21.937 1.00 82.00 88 GLU A CA 1
ATOM 724 C C . GLU A 1 88 ? 25.636 -2.895 -23.136 1.00 82.00 88 GLU A C 1
ATOM 726 O O . GLU A 1 88 ? 26.679 -2.553 -23.683 1.00 82.00 88 GLU A O 1
ATOM 731 N N . ARG A 1 89 ? 24.912 -3.936 -23.563 1.00 80.00 89 ARG A N 1
ATOM 732 C CA . ARG A 1 89 ? 25.257 -4.757 -24.736 1.00 80.00 89 ARG A CA 1
ATOM 733 C C . ARG A 1 89 ? 24.702 -4.211 -26.049 1.00 80.00 89 ARG A C 1
ATOM 735 O O . ARG A 1 89 ? 24.908 -4.829 -27.092 1.00 80.00 89 ARG A O 1
ATOM 742 N N . PHE A 1 90 ? 23.959 -3.107 -26.008 1.00 75.25 90 PHE A N 1
ATOM 743 C CA . PHE A 1 90 ? 23.438 -2.491 -27.218 1.00 75.25 90 PHE A CA 1
ATOM 744 C C . PHE A 1 90 ? 24.610 -1.894 -28.012 1.00 75.25 90 PHE A C 1
ATOM 746 O O . PHE A 1 90 ? 25.444 -1.228 -27.396 1.00 75.25 90 PHE A O 1
ATOM 753 N N . PRO A 1 91 ? 24.699 -2.107 -29.337 1.00 70.62 91 PRO A N 1
ATOM 754 C CA . PRO A 1 91 ? 25.778 -1.545 -30.146 1.00 70.62 91 PRO A CA 1
ATOM 755 C C . PRO A 1 91 ? 25.847 -0.024 -29.963 1.00 70.62 91 PRO A C 1
ATOM 757 O O . PRO A 1 91 ? 24.860 0.673 -30.212 1.00 70.62 91 PRO A O 1
ATOM 760 N N . GLN A 1 92 ? 26.982 0.469 -29.460 1.00 64.88 92 GLN A N 1
ATOM 761 C CA . GLN A 1 92 ? 27.202 1.898 -29.190 1.00 64.88 92 GLN A CA 1
ATOM 762 C C . GLN A 1 92 ? 27.964 2.593 -30.321 1.00 64.88 92 GLN A C 1
ATOM 764 O O . GLN A 1 92 ? 27.805 3.792 -30.520 1.00 64.88 92 GLN A O 1
ATOM 769 N N . GLU A 1 93 ? 28.734 1.825 -31.084 1.00 60.00 93 GLU A N 1
ATOM 770 C CA . GLU A 1 93 ? 29.445 2.245 -32.285 1.00 60.00 93 GLU A CA 1
ATOM 771 C C . GLU A 1 93 ? 29.013 1.309 -33.412 1.00 60.00 93 GLU A C 1
ATOM 773 O O . GLU A 1 93 ? 28.727 0.132 -33.171 1.00 60.00 93 GLU A O 1
ATOM 778 N N . ASN A 1 94 ? 28.905 1.823 -34.635 1.00 53.81 94 ASN A N 1
ATOM 779 C CA . ASN A 1 94 ? 28.667 0.950 -35.771 1.00 53.81 94 ASN A CA 1
ATOM 780 C C . ASN A 1 94 ? 29.988 0.393 -36.277 1.00 53.81 94 ASN A C 1
ATOM 782 O O . ASN A 1 94 ? 30.798 1.106 -36.857 1.00 53.81 94 ASN A O 1
ATOM 786 N N . ASP A 1 95 ? 30.149 -0.908 -36.067 1.00 54.69 95 ASP A N 1
ATOM 787 C CA . ASP A 1 95 ? 31.290 -1.708 -36.516 1.00 54.69 95 ASP A CA 1
ATOM 788 C C . ASP A 1 95 ? 31.294 -1.920 -38.051 1.00 54.69 95 ASP A C 1
ATOM 790 O O . ASP A 1 95 ? 32.227 -2.484 -38.612 1.00 54.69 95 ASP A O 1
ATOM 794 N N . ASP A 1 96 ? 30.276 -1.408 -38.760 1.00 53.00 96 ASP A N 1
ATOM 795 C CA . ASP A 1 96 ? 30.029 -1.712 -40.178 1.00 53.00 96 ASP A CA 1
ATOM 796 C C . ASP A 1 96 ? 30.198 -0.503 -41.131 1.00 53.00 96 ASP A C 1
ATOM 798 O O . ASP A 1 96 ? 29.846 -0.586 -42.307 1.00 53.00 96 ASP A O 1
ATOM 802 N N . GLY A 1 97 ? 30.726 0.639 -40.667 1.00 51.53 97 GLY A N 1
ATOM 803 C CA . GLY A 1 97 ? 30.989 1.806 -41.532 1.00 51.53 97 GLY A CA 1
ATOM 804 C C . GLY A 1 97 ? 29.737 2.468 -42.132 1.00 51.53 97 GLY A C 1
ATOM 805 O O . GLY A 1 97 ? 29.829 3.163 -43.143 1.00 51.53 97 GLY A O 1
ATOM 806 N N . PHE A 1 98 ? 28.570 2.247 -41.524 1.00 51.66 98 PHE A N 1
ATOM 807 C CA . PHE A 1 98 ? 27.285 2.775 -41.970 1.00 51.66 98 PHE A CA 1
ATOM 808 C C . PHE A 1 98 ? 26.623 3.549 -40.830 1.00 51.66 98 PHE A C 1
ATOM 810 O O . PHE A 1 98 ? 25.969 2.913 -40.011 1.00 51.66 98 PHE A O 1
ATOM 817 N N . ASP A 1 99 ? 26.808 4.878 -40.801 1.00 55.38 99 ASP A N 1
ATOM 818 C CA . ASP A 1 99 ? 26.260 5.900 -39.877 1.00 55.38 99 ASP A CA 1
ATOM 819 C C . ASP A 1 99 ? 25.084 5.458 -38.967 1.00 55.38 99 ASP A C 1
ATOM 821 O O . ASP A 1 99 ? 23.954 5.942 -39.057 1.00 55.38 99 ASP A O 1
ATOM 825 N N . ALA A 1 100 ? 25.318 4.547 -38.029 1.00 53.53 100 ALA A N 1
ATOM 826 C CA . ALA A 1 100 ? 24.355 4.068 -37.041 1.00 53.53 100 ALA A CA 1
ATOM 827 C C . ALA A 1 100 ? 24.384 4.952 -35.787 1.00 53.53 100 ALA A C 1
ATOM 829 O O . ALA A 1 100 ? 24.499 4.481 -34.658 1.00 53.53 100 ALA A O 1
ATOM 830 N N . GLU A 1 101 ? 24.240 6.257 -35.992 1.00 56.84 101 GLU A N 1
ATOM 831 C CA . GLU A 1 101 ? 23.836 7.209 -34.956 1.00 56.84 101 GLU A CA 1
ATOM 832 C C . GLU A 1 101 ? 22.297 7.410 -34.789 1.00 56.84 101 GLU A C 1
ATOM 834 O O . GLU A 1 101 ? 21.888 7.977 -33.774 1.00 56.84 101 GLU A O 1
ATOM 839 N N . PRO A 1 102 ? 21.375 6.903 -35.645 1.00 67.31 102 PRO A N 1
ATOM 840 C CA . PRO A 1 102 ? 19.932 7.106 -35.421 1.00 67.31 102 PRO A CA 1
ATOM 841 C C . PRO A 1 102 ? 19.281 6.194 -34.362 1.00 67.31 102 PRO A C 1
ATOM 843 O O . PRO A 1 102 ? 18.363 6.613 -33.656 1.00 67.31 102 PRO A O 1
ATOM 846 N N . GLY A 1 103 ? 19.704 4.927 -34.252 1.00 67.75 103 GLY A N 1
ATOM 847 C CA . GLY A 1 103 ? 18.943 3.891 -33.531 1.00 67.75 103 GLY A CA 1
ATOM 848 C C . GLY A 1 103 ? 19.058 3.953 -32.005 1.00 67.75 103 GLY A C 1
ATOM 849 O O . GLY A 1 103 ? 18.048 3.996 -31.295 1.00 67.75 103 GLY A O 1
ATOM 850 N N . TYR A 1 104 ? 20.289 3.984 -31.488 1.00 73.81 104 TYR A N 1
ATOM 851 C CA . TYR A 1 104 ? 20.548 4.042 -30.046 1.00 73.81 104 TYR A CA 1
ATOM 852 C C . TYR A 1 104 ? 20.098 5.379 -29.437 1.00 73.81 104 TYR A C 1
ATOM 854 O O . TYR A 1 104 ? 19.454 5.396 -28.385 1.00 73.81 104 TYR A O 1
ATOM 862 N N . ALA A 1 105 ? 20.347 6.496 -30.131 1.00 76.00 105 ALA A N 1
ATOM 863 C CA . ALA A 1 105 ? 19.911 7.823 -29.704 1.00 76.00 105 ALA A CA 1
ATOM 864 C C . ALA A 1 105 ? 18.376 7.924 -29.611 1.00 76.00 105 ALA A C 1
ATOM 866 O O . ALA A 1 105 ? 17.850 8.364 -28.584 1.00 76.00 105 ALA A O 1
ATOM 867 N N . ALA A 1 106 ? 17.647 7.442 -30.627 1.00 72.94 106 ALA A N 1
ATOM 868 C CA . ALA A 1 106 ? 16.184 7.406 -30.608 1.00 72.94 106 ALA A CA 1
ATOM 869 C C . ALA A 1 106 ? 15.640 6.502 -29.488 1.00 72.94 106 ALA A C 1
ATOM 871 O O . ALA A 1 106 ? 14.708 6.883 -28.772 1.00 72.94 106 ALA A O 1
ATOM 872 N N . PHE A 1 107 ? 16.248 5.327 -29.281 1.00 78.19 107 PHE A N 1
ATOM 873 C CA . PHE A 1 107 ? 15.891 4.436 -28.176 1.00 78.19 107 PHE A CA 1
ATOM 874 C C . PHE A 1 107 ? 16.091 5.109 -26.813 1.00 78.19 107 PHE A C 1
ATOM 876 O O . PHE A 1 107 ? 15.187 5.065 -25.973 1.00 78.19 107 PHE A O 1
ATOM 883 N N . LYS A 1 108 ? 17.238 5.761 -26.596 1.00 79.69 108 LYS A N 1
ATOM 884 C CA . LYS A 1 108 ? 17.562 6.452 -25.343 1.00 79.69 108 LYS A CA 1
ATOM 885 C C . LYS A 1 108 ? 16.559 7.567 -25.047 1.00 79.69 108 LYS A C 1
ATOM 887 O O . LYS A 1 108 ? 15.983 7.588 -23.960 1.00 79.69 108 LYS A O 1
ATOM 892 N N . GLN A 1 109 ? 16.266 8.424 -26.027 1.00 78.88 109 GLN A N 1
ATOM 893 C CA . GLN A 1 109 ? 15.271 9.493 -25.877 1.00 78.88 109 GLN A CA 1
ATOM 894 C C . GLN A 1 109 ? 13.873 8.943 -25.557 1.00 78.88 109 GLN A C 1
ATOM 896 O O . GLN A 1 109 ? 13.210 9.410 -24.625 1.00 78.88 109 GLN A O 1
ATOM 901 N N . TYR A 1 110 ? 13.425 7.911 -26.280 1.00 81.19 110 TYR A N 1
ATOM 902 C CA . TYR A 1 110 ? 12.146 7.254 -26.004 1.00 81.19 110 TYR A CA 1
ATOM 903 C C . TYR A 1 110 ? 12.105 6.643 -24.594 1.00 81.19 110 TYR A C 1
ATOM 905 O O . TYR A 1 110 ? 11.107 6.772 -23.876 1.00 81.19 110 TYR A O 1
ATOM 913 N N . HIS A 1 111 ? 13.190 5.986 -24.179 1.00 82.44 111 HIS A N 1
ATOM 914 C CA . HIS A 1 111 ? 13.315 5.374 -22.862 1.00 82.44 111 HIS A CA 1
ATOM 915 C C . HIS A 1 111 ? 13.219 6.420 -21.743 1.00 82.44 111 HIS A C 1
ATOM 917 O O . HIS A 1 111 ? 12.438 6.243 -20.806 1.00 82.44 111 HIS A O 1
ATOM 923 N N . GLU A 1 112 ? 13.937 7.536 -21.867 1.00 83.56 112 GLU A N 1
ATOM 924 C CA . GLU A 1 112 ? 13.903 8.649 -20.913 1.00 83.56 112 GLU A CA 1
ATOM 925 C C . GLU A 1 112 ? 12.506 9.282 -20.808 1.00 83.56 112 GLU A C 1
ATOM 927 O O . GLU A 1 112 ? 11.996 9.491 -19.703 1.00 83.56 112 GLU A O 1
ATOM 932 N N . LEU A 1 113 ? 11.836 9.537 -21.939 1.00 82.31 113 LEU A N 1
ATOM 933 C CA . LEU A 1 113 ? 10.458 10.047 -21.949 1.00 82.31 113 LEU A CA 1
ATOM 934 C C . LEU A 1 113 ? 9.492 9.084 -21.249 1.00 82.31 113 LEU A C 1
ATOM 936 O O . LEU A 1 113 ? 8.630 9.503 -20.470 1.00 82.31 113 LEU A O 1
ATOM 940 N N . ARG A 1 114 ? 9.656 7.778 -21.474 1.00 82.12 114 ARG A N 1
ATOM 941 C CA . ARG A 1 114 ? 8.841 6.747 -20.826 1.00 82.12 114 ARG A CA 1
ATOM 942 C C . ARG A 1 114 ? 9.070 6.695 -19.315 1.00 82.12 114 ARG A C 1
ATOM 944 O O . ARG A 1 114 ? 8.101 6.536 -18.570 1.00 82.12 114 ARG A O 1
ATOM 951 N N . GLN A 1 115 ? 10.310 6.862 -18.854 1.00 83.19 115 GLN A N 1
ATOM 952 C CA . GLN A 1 115 ? 10.619 6.974 -17.426 1.00 83.19 115 GLN A CA 1
ATOM 953 C C . GLN A 1 115 ? 9.980 8.223 -16.802 1.00 83.19 115 GLN A C 1
ATOM 955 O O . GLN A 1 115 ? 9.356 8.121 -15.744 1.00 83.19 115 GLN A O 1
ATOM 960 N N . LYS A 1 116 ? 10.064 9.383 -17.473 1.00 83.25 116 LYS A N 1
ATOM 961 C CA . LYS A 1 116 ? 9.423 10.631 -17.020 1.00 83.25 116 LYS A CA 1
ATOM 962 C C . LYS A 1 116 ? 7.909 10.468 -16.864 1.00 83.25 116 LYS A C 1
ATOM 964 O O . LYS A 1 116 ? 7.370 10.792 -15.808 1.00 83.25 116 LYS A O 1
ATOM 969 N N . ARG A 1 117 ? 7.228 9.897 -17.868 1.00 82.38 117 ARG A N 1
ATOM 970 C CA . ARG A 1 117 ? 5.785 9.601 -17.794 1.00 82.38 117 ARG A CA 1
ATOM 971 C C . ARG A 1 117 ? 5.449 8.710 -16.597 1.00 82.38 117 ARG A C 1
ATOM 973 O O . ARG A 1 117 ? 4.514 8.996 -15.859 1.00 82.38 117 ARG A O 1
ATOM 980 N N . MET A 1 118 ? 6.212 7.638 -16.397 1.00 85.06 118 MET A N 1
ATOM 981 C CA . MET A 1 118 ? 5.992 6.718 -15.282 1.00 85.06 118 MET A CA 1
ATOM 982 C C . MET A 1 118 ? 6.141 7.417 -13.925 1.00 85.06 118 MET A C 1
ATOM 984 O O . MET A 1 118 ? 5.329 7.180 -13.034 1.00 85.06 118 MET A O 1
ATOM 988 N N . LYS A 1 119 ? 7.136 8.299 -13.772 1.00 84.75 119 LYS A N 1
ATOM 989 C CA . LYS A 1 119 ? 7.328 9.084 -12.546 1.00 84.75 119 LYS A CA 1
ATOM 990 C C . LYS A 1 119 ? 6.104 9.953 -12.234 1.00 84.75 119 LYS A C 1
ATOM 992 O O . LYS A 1 119 ? 5.615 9.910 -11.110 1.00 84.75 119 LYS A O 1
ATOM 997 N N . LEU A 1 120 ? 5.555 10.645 -13.235 1.00 84.12 120 LEU A N 1
ATOM 998 C CA . LEU A 1 120 ? 4.338 11.453 -13.075 1.00 84.12 120 LEU A CA 1
ATOM 999 C C . LEU A 1 120 ? 3.132 10.612 -12.626 1.00 84.12 120 LEU A C 1
ATOM 1001 O O . LEU A 1 120 ? 2.401 11.007 -11.720 1.00 84.12 120 LEU A O 1
ATOM 1005 N N . GLU A 1 121 ? 2.931 9.429 -13.215 1.00 82.44 121 GLU A N 1
ATOM 1006 C CA . GLU A 1 121 ? 1.845 8.527 -12.803 1.00 82.44 121 GLU A CA 1
ATOM 1007 C C . GLU A 1 121 ? 1.995 8.059 -11.344 1.00 82.44 121 GLU A C 1
ATOM 1009 O O . GLU A 1 121 ? 1.001 7.880 -10.631 1.00 82.44 121 GLU A O 1
ATOM 1014 N N . ILE A 1 122 ? 3.231 7.839 -10.891 1.00 85.56 122 ILE A N 1
ATOM 1015 C CA . ILE A 1 122 ? 3.525 7.462 -9.506 1.00 85.56 122 ILE A CA 1
ATOM 1016 C C . ILE A 1 122 ? 3.251 8.635 -8.561 1.00 85.56 122 ILE A C 1
ATOM 1018 O O . ILE A 1 122 ? 2.576 8.449 -7.551 1.00 85.56 122 ILE A O 1
ATOM 1022 N N . GLU A 1 123 ? 3.693 9.844 -8.905 1.00 83.19 123 GLU A N 1
ATOM 1023 C CA . GLU A 1 123 ? 3.444 11.056 -8.115 1.00 83.19 123 GLU A CA 1
ATOM 1024 C C . GLU A 1 123 ? 1.942 11.327 -7.938 1.00 83.19 123 GLU A C 1
ATOM 1026 O O . GLU A 1 123 ? 1.479 11.559 -6.818 1.00 83.19 123 GLU A O 1
ATOM 1031 N N . GLN A 1 124 ? 1.150 11.201 -9.007 1.00 82.75 124 GLN A N 1
ATOM 1032 C CA . GLN A 1 124 ? -0.313 11.306 -8.926 1.00 82.75 124 GLN A CA 1
ATOM 1033 C C . GLN A 1 124 ? -0.918 10.242 -8.003 1.00 82.75 124 GLN A C 1
ATOM 1035 O O . GLN A 1 124 ? -1.823 10.518 -7.214 1.00 82.75 124 GLN A O 1
ATOM 1040 N N . SER A 1 125 ? -0.392 9.020 -8.061 1.00 82.62 125 SER A N 1
ATOM 1041 C CA . SER A 1 125 ? -0.843 7.942 -7.183 1.00 82.62 125 SER A CA 1
ATOM 1042 C C . SER A 1 125 ? -0.484 8.214 -5.718 1.00 82.62 125 SER A C 1
ATOM 1044 O O . SER A 1 125 ? -1.267 7.899 -4.823 1.00 82.62 125 SER A O 1
ATOM 1046 N N . PHE A 1 126 ? 0.671 8.827 -5.446 1.00 88.38 126 PHE A N 1
ATOM 1047 C CA . PHE A 1 126 ? 1.055 9.243 -4.095 1.00 88.38 126 PHE A CA 1
ATOM 1048 C C . PHE A 1 126 ? 0.133 10.328 -3.551 1.00 88.38 126 PHE A C 1
ATOM 1050 O O . PHE A 1 126 ? -0.279 10.238 -2.392 1.00 88.38 126 PHE A O 1
ATOM 1057 N N . TYR A 1 127 ? -0.231 11.307 -4.384 1.00 82.38 127 TYR A N 1
ATOM 1058 C CA . TYR A 1 127 ? -1.224 12.318 -4.031 1.00 82.38 127 TYR A CA 1
ATOM 1059 C C . TYR A 1 127 ? -2.544 11.664 -3.605 1.00 82.38 127 TYR A C 1
ATOM 1061 O O . TYR A 1 127 ? -3.008 11.890 -2.488 1.00 82.38 127 TYR A O 1
ATOM 1069 N N . PHE A 1 128 ? -3.077 10.755 -4.422 1.00 83.12 128 PHE A N 1
ATOM 1070 C CA . PHE A 1 128 ? -4.298 10.016 -4.099 1.00 83.12 128 PHE A CA 1
ATOM 1071 C C . PHE A 1 128 ? -4.196 9.220 -2.784 1.00 83.12 128 PHE A C 1
ATOM 1073 O O . PHE A 1 128 ? -5.081 9.288 -1.932 1.00 83.12 128 PHE A O 1
ATOM 1080 N N . LEU A 1 129 ? -3.093 8.497 -2.567 1.00 82.94 129 LEU A N 1
ATOM 1081 C CA . LEU A 1 129 ? -2.863 7.751 -1.324 1.00 82.94 129 LEU A CA 1
ATOM 1082 C C . LEU A 1 129 ? -2.811 8.678 -0.094 1.00 82.94 129 LEU A C 1
ATOM 1084 O O . LEU A 1 129 ? -3.348 8.353 0.967 1.00 82.94 129 LEU A O 1
ATOM 1088 N N . SER A 1 130 ? -2.187 9.848 -0.227 1.00 82.56 130 SER A N 1
ATOM 1089 C CA . SER A 1 130 ? -2.135 10.848 0.845 1.00 82.56 130 SER A CA 1
ATOM 1090 C C . SER A 1 130 ? -3.502 11.463 1.157 1.00 82.56 130 SER A C 1
ATOM 1092 O O . SER A 1 130 ? -3.829 11.679 2.330 1.00 82.56 130 SER A O 1
ATOM 1094 N N . GLU A 1 131 ? -4.326 11.680 0.131 1.00 81.25 131 GLU A N 1
ATOM 1095 C CA . GLU A 1 131 ? -5.699 12.152 0.273 1.00 81.25 131 GLU A CA 1
ATOM 1096 C C . GLU A 1 131 ? -6.543 11.118 1.025 1.00 81.25 131 GLU A C 1
ATOM 1098 O O . GLU A 1 131 ? -7.184 11.467 2.018 1.00 81.25 131 GLU A O 1
ATOM 1103 N N . GLN A 1 132 ? -6.448 9.834 0.655 1.00 78.19 132 GLN A N 1
ATOM 1104 C CA . GLN A 1 132 ? -7.135 8.744 1.359 1.00 78.19 132 GLN A CA 1
ATOM 1105 C C . GLN A 1 132 ? -6.767 8.682 2.846 1.00 78.19 132 GLN A C 1
ATOM 1107 O O . GLN A 1 132 ? -7.651 8.627 3.705 1.00 78.19 132 GLN A O 1
ATOM 1112 N N . ARG A 1 133 ? -5.470 8.754 3.177 1.00 79.75 133 ARG A N 1
ATOM 1113 C CA . ARG A 1 133 ? -5.013 8.767 4.576 1.00 79.75 133 ARG A CA 1
ATOM 1114 C C . ARG A 1 133 ? -5.566 9.970 5.340 1.00 79.75 133 ARG A C 1
ATOM 1116 O O . ARG A 1 133 ? -5.963 9.846 6.499 1.00 79.75 133 ARG A O 1
ATOM 1123 N N . THR A 1 134 ? -5.578 11.140 4.708 1.00 79.94 134 THR A N 1
ATOM 1124 C CA . THR A 1 134 ? -6.075 12.376 5.325 1.00 79.94 134 THR A CA 1
ATOM 1125 C C . THR A 1 134 ? -7.582 12.307 5.557 1.00 79.94 134 THR A C 1
ATOM 1127 O O . THR A 1 134 ? -8.041 12.659 6.644 1.00 79.94 134 THR A O 1
ATOM 1130 N N . ALA A 1 135 ? -8.343 11.796 4.588 1.00 77.00 135 ALA A N 1
ATOM 1131 C CA . ALA A 1 135 ? -9.780 11.579 4.712 1.00 77.00 135 ALA A CA 1
ATOM 1132 C C . ALA A 1 135 ? -10.108 10.596 5.847 1.00 77.00 135 ALA A C 1
ATOM 1134 O O . ALA A 1 135 ? -10.933 10.907 6.704 1.00 77.00 135 ALA A O 1
ATOM 1135 N N . ALA A 1 136 ? -9.397 9.465 5.927 1.00 75.88 136 ALA A N 1
ATOM 1136 C CA . ALA A 1 136 ? -9.563 8.500 7.013 1.00 75.88 136 ALA A CA 1
ATOM 1137 C C . ALA A 1 136 ? -9.294 9.129 8.394 1.00 75.88 136 ALA A C 1
ATOM 1139 O O . ALA A 1 136 ? -10.086 8.963 9.318 1.00 75.88 136 ALA A O 1
ATOM 1140 N N . ARG A 1 137 ? -8.222 9.924 8.532 1.00 79.00 137 ARG A N 1
ATOM 1141 C CA . ARG A 1 137 ? -7.910 10.643 9.783 1.00 79.00 137 ARG A CA 1
ATOM 1142 C C . ARG A 1 137 ? -8.991 11.651 10.171 1.00 79.00 137 ARG A C 1
ATOM 1144 O O . ARG A 1 137 ? -9.343 11.734 11.351 1.00 79.00 137 ARG A O 1
ATOM 1151 N N . ARG A 1 138 ? -9.511 12.413 9.202 1.00 78.50 138 ARG A N 1
ATOM 1152 C CA . ARG A 1 138 ? -10.612 13.363 9.431 1.00 78.50 138 ARG A CA 1
ATOM 1153 C C . ARG A 1 138 ? -11.855 12.630 9.928 1.00 78.50 138 ARG A C 1
ATOM 1155 O O . ARG A 1 138 ? -12.339 12.978 11.000 1.00 78.50 138 ARG A O 1
ATOM 1162 N N . ARG A 1 139 ? -12.261 11.545 9.256 1.00 81.56 139 ARG A N 1
ATOM 1163 C CA . ARG A 1 139 ? -13.397 10.696 9.660 1.00 81.56 139 ARG A CA 1
ATOM 1164 C C . ARG A 1 139 ? -13.275 10.219 11.107 1.00 81.56 139 ARG A C 1
ATOM 1166 O O . ARG A 1 139 ? -14.185 10.431 11.903 1.00 81.56 139 ARG A O 1
ATOM 1173 N N . THR A 1 140 ? -12.133 9.633 11.477 1.00 81.69 140 THR A N 1
ATOM 1174 C CA . THR A 1 140 ? -11.896 9.149 12.848 1.00 81.69 140 THR A CA 1
ATOM 1175 C C . THR A 1 140 ? -11.994 10.276 13.877 1.00 81.69 140 THR A C 1
ATOM 1177 O O . THR A 1 140 ? -12.567 10.097 14.952 1.00 81.69 140 THR A O 1
ATOM 1180 N N . THR A 1 141 ? -11.461 11.456 13.552 1.00 82.44 141 THR A N 1
ATOM 1181 C CA . THR A 1 141 ? -11.490 12.625 14.443 1.00 82.44 141 THR A CA 1
ATOM 1182 C C . THR A 1 141 ? -12.908 13.174 14.610 1.00 82.44 141 THR A C 1
ATOM 1184 O O . THR A 1 141 ? -13.326 13.493 15.726 1.00 82.44 141 THR A O 1
ATOM 1187 N N . GLU A 1 142 ? -13.667 13.257 13.519 1.00 85.00 142 GLU A N 1
ATOM 1188 C CA . GLU A 1 142 ? -15.058 13.708 13.512 1.00 85.00 142 GLU A CA 1
ATOM 1189 C C . GLU A 1 142 ? -15.962 12.752 14.298 1.00 85.00 142 GLU A C 1
ATOM 1191 O O . GLU A 1 142 ? -16.702 13.206 15.172 1.00 85.00 142 GLU A O 1
ATOM 1196 N N . LEU A 1 143 ? -15.833 11.437 14.087 1.00 86.06 143 LEU A N 1
ATOM 1197 C CA . LEU A 1 143 ? -16.565 10.416 14.846 1.00 86.06 143 LEU A CA 1
ATOM 1198 C C . LEU A 1 143 ? -16.231 10.455 16.339 1.00 86.06 143 LEU A C 1
ATOM 1200 O O . LEU A 1 143 ? -17.136 10.429 17.172 1.00 86.06 143 LEU A O 1
ATOM 1204 N N . ALA A 1 144 ? -14.950 10.573 16.702 1.00 84.19 144 ALA A N 1
ATOM 1205 C CA . ALA A 1 144 ? -14.542 10.691 18.103 1.00 84.19 144 ALA A CA 1
ATOM 1206 C C . ALA A 1 144 ? -15.107 11.963 18.759 1.00 84.19 144 ALA A C 1
ATOM 1208 O O . ALA A 1 144 ? -15.549 11.940 19.910 1.00 84.19 144 ALA A O 1
ATOM 1209 N N . THR A 1 145 ? -15.128 13.073 18.018 1.00 87.56 145 THR A N 1
ATOM 1210 C CA . THR A 1 145 ? -15.701 14.343 18.479 1.00 87.56 145 THR A CA 1
ATOM 1211 C C . THR A 1 145 ? -17.213 14.237 18.654 1.00 87.56 145 THR A C 1
ATOM 1213 O O . THR A 1 145 ? -17.744 14.687 19.671 1.00 87.56 145 THR A O 1
ATOM 1216 N N . LEU A 1 146 ? -17.911 13.622 17.696 1.00 87.06 146 LEU A N 1
ATOM 1217 C CA . LEU A 1 146 ? -19.351 13.392 17.762 1.00 87.06 146 LEU A CA 1
ATOM 1218 C C . LEU A 1 146 ? -19.707 12.496 18.949 1.00 87.06 146 LEU A C 1
ATOM 1220 O O . LEU A 1 146 ? -20.565 12.871 19.747 1.00 87.06 146 LEU A O 1
ATOM 1224 N N . LYS A 1 147 ? -18.993 11.378 19.121 1.00 85.75 147 LYS A N 1
ATOM 1225 C CA . LYS A 1 147 ? -19.164 10.471 20.259 1.00 85.75 147 LYS A CA 1
ATOM 1226 C C . LYS A 1 147 ? -19.055 11.223 21.588 1.00 85.75 147 LYS A C 1
ATOM 1228 O O . LYS A 1 147 ? -19.994 11.177 22.375 1.00 85.75 147 LYS A O 1
ATOM 1233 N N . ARG A 1 148 ? -17.989 12.011 21.789 1.00 86.38 148 ARG A N 1
ATOM 1234 C CA . ARG A 1 148 ? -17.817 12.833 23.005 1.00 86.38 148 ARG A CA 1
ATOM 1235 C C . ARG A 1 148 ? -18.953 13.836 23.208 1.00 86.38 148 ARG A C 1
ATOM 1237 O O . ARG A 1 148 ? -19.413 14.026 24.331 1.00 86.38 148 ARG A O 1
ATOM 1244 N N . LYS A 1 149 ? -19.412 14.504 22.143 1.00 88.31 149 LYS A N 1
ATOM 1245 C CA . LYS A 1 149 ? -20.540 15.448 22.227 1.00 88.31 149 LYS A CA 1
ATOM 1246 C C . LYS A 1 149 ? -21.823 14.742 22.660 1.00 88.31 149 LYS A C 1
ATOM 1248 O O . LYS A 1 149 ? -22.515 15.248 23.538 1.00 88.31 149 LYS A O 1
ATOM 1253 N N . MET A 1 150 ? -22.114 13.579 22.082 1.00 84.06 150 MET A N 1
ATOM 1254 C CA . MET A 1 150 ? -23.291 12.791 22.439 1.00 84.06 150 MET A CA 1
ATOM 1255 C C . MET A 1 150 ? -23.193 12.281 23.880 1.00 84.06 150 MET A C 1
ATOM 1257 O O . MET A 1 150 ? -24.116 12.519 24.653 1.00 84.06 150 MET A O 1
ATOM 1261 N N . GLU A 1 151 ? -22.067 11.688 24.284 1.00 84.75 151 GLU A N 1
ATOM 1262 C CA . GLU A 1 151 ? -21.812 11.257 25.670 1.00 84.75 151 GLU A CA 1
ATOM 1263 C C . GLU A 1 151 ? -22.010 12.409 26.668 1.00 84.75 151 GLU A C 1
ATOM 1265 O O . GLU A 1 151 ? -22.707 12.247 27.668 1.00 84.75 151 GLU A O 1
ATOM 1270 N N . ASN A 1 152 ? -21.513 13.610 26.356 1.00 86.31 152 ASN A N 1
ATOM 1271 C CA . ASN A 1 152 ? -21.740 14.804 27.174 1.00 86.31 152 ASN A CA 1
ATOM 1272 C C . ASN A 1 152 ? -23.224 15.196 27.272 1.00 86.31 152 ASN A C 1
ATOM 1274 O O . ASN A 1 152 ? -23.670 15.654 28.325 1.00 86.31 152 ASN A O 1
ATOM 1278 N N . CYS A 1 153 ? -24.014 15.023 26.208 1.00 84.12 153 CYS A N 1
ATOM 1279 C CA . CYS A 1 153 ? -25.462 15.241 26.257 1.00 84.12 153 CYS A CA 1
ATOM 1280 C C . CYS A 1 153 ? -26.168 14.225 27.168 1.00 84.12 153 CYS A C 1
ATOM 1282 O O . CYS A 1 153 ? -27.062 14.613 27.921 1.00 84.12 153 CYS A O 1
ATOM 1284 N N . PHE A 1 154 ? -25.758 12.955 27.129 1.00 82.88 154 PHE A N 1
ATOM 1285 C CA . PHE A 1 154 ? -26.272 11.900 28.010 1.00 82.88 154 PHE A CA 1
ATOM 1286 C C . PHE A 1 154 ? -25.927 12.179 29.481 1.00 82.88 154 PHE A C 1
ATOM 1288 O O . PHE A 1 154 ? -26.822 12.190 30.329 1.00 82.88 154 PHE A O 1
ATOM 1295 N N . LEU A 1 155 ? -24.673 12.548 29.761 1.00 81.75 155 LEU A N 1
ATOM 1296 C CA . LEU A 1 155 ? -24.211 12.952 31.093 1.00 81.75 155 LEU A CA 1
ATOM 1297 C C . LEU A 1 155 ? -25.010 14.137 31.654 1.00 81.75 155 LEU A C 1
ATOM 1299 O O . LEU A 1 155 ? -25.479 14.081 32.789 1.00 81.75 155 LEU A O 1
ATOM 1303 N N . ARG A 1 156 ? -25.241 15.186 30.850 1.00 84.00 156 ARG A N 1
ATOM 1304 C CA . ARG A 1 156 ? -26.063 16.346 31.257 1.00 84.00 156 ARG A CA 1
ATOM 1305 C C . ARG A 1 156 ? -27.496 15.960 31.614 1.00 84.00 156 ARG A C 1
ATOM 1307 O O . ARG A 1 156 ? -28.083 16.562 32.507 1.00 84.00 156 ARG A O 1
ATOM 1314 N N . LYS A 1 157 ? -28.055 14.963 30.927 1.00 86.31 157 LYS A N 1
ATOM 1315 C CA . LYS A 1 157 ? -29.401 14.439 31.192 1.00 86.31 157 LYS A CA 1
ATOM 1316 C C . LYS A 1 157 ? -29.431 13.388 32.309 1.00 86.31 157 LYS A C 1
ATOM 1318 O O . LYS A 1 157 ? -30.508 12.890 32.611 1.00 86.31 157 LYS A O 1
ATOM 1323 N N . LYS A 1 158 ? -28.284 13.064 32.926 1.00 82.88 158 LYS A N 1
ATOM 1324 C CA . LYS A 1 158 ? -28.120 11.979 33.912 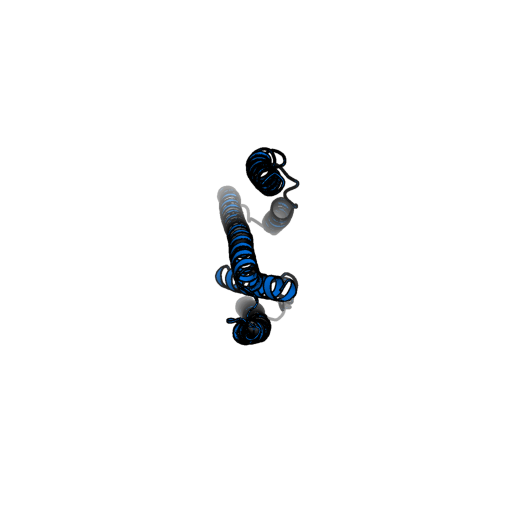1.00 82.88 158 LYS A CA 1
ATOM 1325 C C . LYS A 1 158 ? -28.584 10.613 33.385 1.00 82.88 158 LYS A C 1
ATOM 1327 O O . LYS A 1 158 ? -29.056 9.777 34.147 1.00 82.88 158 LYS A O 1
ATOM 1332 N N . VAL A 1 159 ? -28.451 10.390 32.078 1.00 75.81 159 VAL A N 1
ATOM 1333 C CA . VAL A 1 159 ? -28.788 9.119 31.427 1.00 75.81 159 VAL A CA 1
ATOM 1334 C C . VAL A 1 159 ? -27.498 8.453 30.969 1.00 75.81 159 VAL A C 1
ATOM 1336 O O . VAL A 1 159 ? -26.594 9.116 30.469 1.00 75.81 159 VAL A O 1
ATOM 1339 N N . SER A 1 160 ? -27.409 7.136 31.131 1.00 74.62 160 SER A N 1
ATOM 1340 C CA . SER A 1 160 ? -26.285 6.347 30.628 1.00 74.62 160 SER A CA 1
ATOM 1341 C C . SER A 1 160 ? -26.308 6.294 29.090 1.00 74.62 160 SER A C 1
ATOM 1343 O O . SER A 1 160 ? -27.345 5.936 28.519 1.00 74.62 160 SER A O 1
ATOM 1345 N N . PRO A 1 161 ? -25.198 6.620 28.396 1.00 68.25 161 PRO A N 1
ATOM 1346 C CA . PRO A 1 161 ? -25.042 6.346 26.973 1.00 68.25 161 PRO A CA 1
ATOM 1347 C C . PRO A 1 161 ? -24.883 4.831 26.784 1.00 68.25 161 PRO A C 1
ATOM 1349 O O . PRO A 1 161 ? -23.782 4.296 26.700 1.00 68.25 161 PRO A O 1
ATOM 1352 N N . GLY A 1 162 ? -26.004 4.118 26.804 1.00 79.12 162 GLY A N 1
ATOM 1353 C CA . GLY A 1 162 ? -26.019 2.667 26.679 1.00 79.12 162 GLY A CA 1
ATOM 1354 C C . GLY A 1 162 ? -25.643 2.172 25.277 1.00 79.12 162 GLY A C 1
ATOM 1355 O O . GLY A 1 162 ? -25.263 2.926 24.378 1.00 79.12 162 GLY A O 1
ATOM 1356 N N . ARG A 1 163 ? -25.854 0.868 25.073 1.00 76.25 163 ARG A N 1
ATOM 1357 C CA . ARG A 1 163 ? -25.653 0.132 23.810 1.00 76.25 163 ARG A CA 1
ATOM 1358 C C . ARG A 1 163 ? -26.169 0.839 22.534 1.00 76.25 163 ARG A C 1
ATOM 1360 O O . ARG A 1 163 ? -25.461 0.772 21.529 1.00 76.25 163 ARG A O 1
ATOM 1367 N N . PRO A 1 164 ? -27.312 1.560 22.548 1.00 79.88 164 PRO A N 1
ATOM 1368 C CA . PRO A 1 164 ? -27.816 2.249 21.358 1.00 79.88 164 PRO A CA 1
ATOM 1369 C C . PRO A 1 164 ? -26.877 3.331 20.806 1.00 79.88 164 PRO A C 1
ATOM 1371 O O . PRO A 1 164 ? -26.770 3.480 19.592 1.00 79.88 164 PRO A O 1
ATOM 1374 N N . LEU A 1 165 ? -26.151 4.064 21.665 1.00 78.31 165 LEU A N 1
ATOM 1375 C CA . LEU A 1 165 ? -25.204 5.082 21.193 1.00 78.31 165 LEU A CA 1
ATOM 1376 C C . LEU A 1 165 ? -24.010 4.435 20.483 1.00 78.31 165 LEU A C 1
ATOM 1378 O O . LEU A 1 165 ? -23.550 4.931 19.459 1.00 78.31 165 LEU A O 1
ATOM 1382 N N . GLN A 1 166 ? -23.517 3.317 21.016 1.00 76.94 166 GLN A N 1
ATOM 1383 C CA . GLN A 1 166 ? -22.410 2.582 20.407 1.00 76.94 166 GLN A CA 1
ATOM 1384 C C . GLN A 1 166 ? -22.801 2.005 19.042 1.00 76.94 166 GLN A C 1
ATOM 1386 O O . GLN A 1 166 ? -22.017 2.113 18.103 1.00 76.94 166 GLN A O 1
ATOM 1391 N N . GLN A 1 167 ? -24.017 1.460 18.918 1.00 80.88 167 GLN A N 1
ATOM 1392 C CA . GLN A 1 167 ? -24.552 0.986 17.638 1.00 80.88 167 GLN A CA 1
ATOM 1393 C C . GLN A 1 167 ? -24.686 2.122 16.622 1.00 80.88 167 GLN A C 1
ATOM 1395 O O . GLN A 1 167 ? -24.178 1.997 15.514 1.00 80.88 167 GLN A O 1
ATOM 1400 N N . PHE A 1 168 ? -25.249 3.263 17.021 1.00 81.62 168 PHE A N 1
ATOM 1401 C CA . PHE A 1 168 ? -25.375 4.430 16.147 1.00 81.62 168 PHE A CA 1
ATOM 1402 C C . PHE A 1 168 ? -24.020 4.942 15.629 1.00 81.62 168 PHE A C 1
ATOM 1404 O O . PHE A 1 168 ? -23.871 5.238 14.445 1.00 81.62 168 PHE A O 1
ATOM 1411 N N . ILE A 1 169 ? -23.006 5.020 16.499 1.00 81.81 169 ILE A N 1
ATOM 1412 C CA . ILE A 1 169 ? -21.654 5.430 16.094 1.00 81.81 169 ILE A CA 1
ATOM 1413 C C . ILE A 1 169 ? -21.026 4.405 15.135 1.00 81.81 169 ILE A C 1
ATOM 1415 O O . ILE A 1 169 ? -20.365 4.808 14.179 1.00 81.81 169 ILE A O 1
ATOM 1419 N N . ALA A 1 170 ? -21.242 3.104 15.354 1.00 79.38 170 ALA A N 1
ATOM 1420 C CA . ALA A 1 170 ? -20.742 2.055 14.465 1.00 79.38 170 ALA A CA 1
ATOM 1421 C C . ALA A 1 170 ? -21.418 2.090 13.081 1.00 79.38 170 ALA A C 1
ATOM 1423 O O . ALA A 1 170 ? -20.739 1.993 12.062 1.00 79.38 170 ALA A O 1
ATOM 1424 N N . GLU A 1 171 ? -22.736 2.289 13.032 1.00 84.19 171 GLU A N 1
ATOM 1425 C CA . GLU A 1 171 ? -23.493 2.435 11.782 1.00 84.19 171 GLU A CA 1
ATOM 1426 C C . GLU A 1 171 ? -23.063 3.680 10.992 1.00 84.19 171 GLU A C 1
ATOM 1428 O O . GLU A 1 171 ? -22.887 3.615 9.774 1.00 84.19 171 GLU A O 1
ATOM 1433 N N . LEU A 1 172 ? -22.821 4.802 11.681 1.00 82.81 172 LEU A N 1
ATOM 1434 C CA . LEU A 1 172 ? -22.285 6.017 11.065 1.00 82.81 172 LEU A CA 1
ATOM 1435 C C . LEU A 1 172 ? -20.878 5.823 10.490 1.00 82.81 172 LEU A C 1
ATOM 1437 O O . LEU A 1 172 ? -20.601 6.343 9.410 1.00 82.81 172 LEU A O 1
ATOM 1441 N N . ASP A 1 173 ? -19.991 5.094 11.175 1.00 80.25 173 ASP A N 1
ATOM 1442 C CA . ASP A 1 173 ? -18.650 4.807 10.647 1.00 80.25 173 ASP A CA 1
ATOM 1443 C C . ASP A 1 173 ? -18.731 3.985 9.357 1.00 80.25 173 ASP A C 1
ATOM 1445 O O . ASP A 1 173 ? -18.075 4.333 8.375 1.00 80.25 173 ASP A O 1
ATOM 1449 N N . ILE A 1 174 ? -19.611 2.976 9.307 1.00 81.06 174 ILE A N 1
ATOM 1450 C CA . ILE A 1 174 ? -19.865 2.187 8.091 1.00 81.06 174 ILE A CA 1
ATOM 1451 C C . ILE A 1 174 ? -20.381 3.088 6.960 1.00 81.06 174 ILE A C 1
ATOM 1453 O O . ILE A 1 174 ? -19.842 3.039 5.854 1.00 81.06 174 ILE A O 1
ATOM 1457 N N . LEU A 1 175 ? -21.370 3.949 7.231 1.00 79.75 175 LEU A N 1
ATOM 1458 C CA . LEU A 1 175 ? -21.935 4.883 6.247 1.00 79.75 175 LEU A CA 1
ATOM 1459 C C . LEU A 1 175 ? -20.882 5.843 5.682 1.00 79.75 175 LEU A C 1
ATOM 1461 O O . LEU A 1 175 ? -20.753 5.995 4.462 1.00 79.75 175 LEU A O 1
ATOM 1465 N N . LEU A 1 176 ? -20.092 6.464 6.557 1.00 75.44 176 LEU A N 1
ATOM 1466 C CA . LEU A 1 176 ? -19.012 7.362 6.157 1.00 75.44 176 LEU A CA 1
ATOM 1467 C C . LEU A 1 176 ? -17.921 6.607 5.391 1.00 75.44 176 LEU A C 1
ATOM 1469 O O . LEU A 1 176 ? -17.397 7.115 4.401 1.00 75.44 176 LEU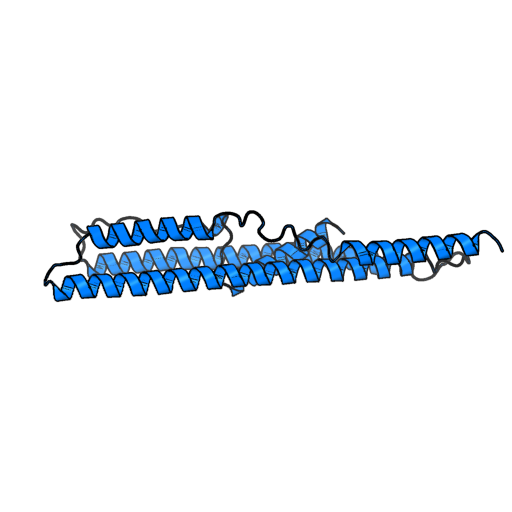 A O 1
ATOM 1473 N N . GLN A 1 177 ? -17.600 5.376 5.790 1.00 73.06 177 GLN A N 1
ATOM 1474 C CA . GLN A 1 177 ? -16.666 4.521 5.065 1.00 73.06 177 GLN A CA 1
ATOM 1475 C C . GLN A 1 177 ? -17.180 4.195 3.657 1.00 73.06 177 GLN A C 1
ATOM 1477 O O . GLN A 1 177 ? -16.405 4.297 2.709 1.00 73.06 177 GLN A O 1
ATOM 1482 N N . THR A 1 178 ? -18.467 3.884 3.479 1.00 74.88 178 THR A N 1
ATOM 1483 C CA . THR A 1 178 ? -19.057 3.685 2.143 1.00 74.88 178 THR A CA 1
ATOM 1484 C C . THR A 1 178 ? -19.061 4.952 1.292 1.00 74.88 178 THR A C 1
ATOM 1486 O O . THR A 1 178 ? -18.778 4.865 0.102 1.00 74.88 178 THR A O 1
ATOM 1489 N N . LEU A 1 179 ? -19.303 6.127 1.879 1.00 70.31 179 LEU A N 1
ATOM 1490 C CA . LEU A 1 179 ? -19.264 7.407 1.159 1.00 70.31 179 LEU A CA 1
ATOM 1491 C C . LEU A 1 179 ? -17.846 7.783 0.708 1.00 70.31 179 LEU A C 1
ATOM 1493 O O . LEU A 1 179 ? -17.669 8.279 -0.400 1.00 70.31 179 LEU A O 1
ATOM 1497 N N . HIS A 1 180 ? -16.834 7.516 1.536 1.00 65.75 180 HIS A N 1
ATOM 1498 C CA . HIS A 1 180 ? -15.430 7.768 1.193 1.00 65.75 180 HIS A CA 1
ATOM 1499 C C . HIS A 1 180 ? -14.824 6.708 0.260 1.00 65.75 180 HIS A C 1
ATOM 1501 O O . HIS A 1 180 ? -13.891 7.015 -0.478 1.00 65.75 180 HIS A O 1
ATOM 1507 N N . ASN A 1 181 ? -15.341 5.476 0.288 1.00 59.88 181 ASN A N 1
ATOM 1508 C CA . ASN A 1 181 ? -14.916 4.383 -0.592 1.00 59.88 181 ASN A CA 1
ATOM 1509 C C . ASN A 1 181 ? -15.716 4.308 -1.897 1.00 59.88 181 ASN A C 1
ATOM 1511 O O . ASN A 1 181 ? -15.367 3.502 -2.766 1.00 59.88 181 ASN A O 1
ATOM 1515 N N . ALA A 1 182 ? -16.781 5.103 -2.039 1.00 48.06 182 ALA A N 1
ATOM 1516 C CA . ALA A 1 182 ? -17.474 5.240 -3.304 1.00 48.06 182 ALA A CA 1
ATOM 1517 C C . ALA A 1 182 ? -16.442 5.679 -4.355 1.00 48.06 182 ALA A C 1
ATOM 1519 O O . ALA A 1 182 ? -15.700 6.636 -4.109 1.00 48.06 182 ALA A O 1
ATOM 1520 N N . PRO A 1 183 ? -16.334 4.978 -5.500 1.00 43.69 183 PRO A N 1
ATOM 1521 C CA . PRO A 1 183 ? -15.485 5.453 -6.575 1.00 43.69 183 PRO A CA 1
ATOM 1522 C C . PRO A 1 183 ? -15.927 6.881 -6.879 1.00 43.69 183 PRO A C 1
ATOM 1524 O O . PRO A 1 183 ? -17.116 7.132 -7.078 1.00 43.69 183 PRO A O 1
ATOM 1527 N N . ILE A 1 184 ? -14.981 7.820 -6.853 1.00 44.25 184 ILE A N 1
ATOM 1528 C CA . ILE A 1 184 ? -15.208 9.165 -7.367 1.00 44.25 184 ILE A CA 1
ATOM 1529 C C . ILE A 1 184 ? -15.511 8.960 -8.851 1.00 44.25 184 ILE A C 1
ATOM 1531 O O . ILE A 1 184 ? -14.601 8.861 -9.668 1.00 44.25 184 ILE A O 1
ATOM 1535 N N . ILE A 1 185 ? -16.790 8.801 -9.188 1.00 39.50 185 ILE A N 1
ATOM 1536 C CA . ILE A 1 185 ? -17.271 8.920 -10.553 1.00 39.50 185 ILE A CA 1
ATOM 1537 C C . ILE A 1 185 ? -17.062 10.393 -10.882 1.00 39.50 185 ILE A C 1
ATOM 1539 O O . ILE A 1 185 ? -17.815 11.263 -10.448 1.00 39.50 185 ILE A O 1
ATOM 1543 N N . ASP A 1 186 ? -15.919 10.643 -11.509 1.00 40.94 186 ASP A N 1
ATOM 1544 C CA . ASP A 1 186 ? -15.624 11.746 -12.404 1.00 40.94 186 ASP A CA 1
ATOM 1545 C C . ASP A 1 186 ? -16.403 13.046 -12.162 1.00 40.94 186 ASP A C 1
ATOM 1547 O O . ASP A 1 186 ? -17.411 13.345 -12.799 1.00 40.94 186 ASP A O 1
ATOM 1551 N N . LYS A 1 187 ? -15.850 13.904 -11.302 1.00 40.66 187 LYS A N 1
ATOM 1552 C CA . LYS A 1 187 ? -16.103 15.353 -11.383 1.00 40.66 187 LYS A CA 1
ATOM 1553 C C . LYS A 1 187 ? -15.036 16.098 -12.200 1.00 40.66 187 LYS A C 1
ATOM 1555 O O . LYS A 1 187 ? -15.031 17.323 -12.201 1.00 40.66 187 LYS A O 1
ATOM 1560 N N . ASN A 1 188 ? -14.153 15.388 -12.915 1.00 36.44 188 ASN A N 1
ATOM 1561 C CA . ASN A 1 188 ? -13.042 15.973 -13.684 1.00 36.44 188 ASN A CA 1
ATOM 1562 C C . ASN A 1 188 ? -13.075 15.685 -15.201 1.00 36.44 188 ASN A C 1
ATOM 1564 O O . ASN A 1 188 ? -12.056 15.858 -15.865 1.00 36.44 188 ASN A O 1
ATOM 1568 N N . ILE A 1 189 ? -14.243 15.388 -15.788 1.00 43.44 189 ILE A N 1
ATOM 1569 C CA . ILE A 1 189 ? -14.402 15.227 -17.256 1.00 43.44 189 ILE A CA 1
ATOM 1570 C C . ILE A 1 189 ? -14.067 16.512 -18.058 1.00 43.44 189 ILE A C 1
ATOM 1572 O O . ILE A 1 189 ? -13.982 16.483 -19.279 1.00 43.44 189 ILE A O 1
ATOM 1576 N N . ASN A 1 190 ? -13.774 17.650 -17.415 1.00 37.19 190 ASN A N 1
ATOM 1577 C CA . ASN A 1 190 ? -13.406 18.892 -18.112 1.00 37.19 190 ASN A CA 1
ATOM 1578 C C . ASN A 1 190 ? -11.906 19.247 -18.136 1.00 37.19 190 ASN A C 1
ATOM 1580 O O . ASN A 1 190 ? -11.569 20.340 -18.589 1.00 37.19 190 ASN A O 1
ATOM 1584 N N . LYS A 1 191 ? -10.984 18.369 -17.704 1.00 42.66 191 LYS A N 1
ATOM 1585 C CA . LYS A 1 191 ? -9.531 18.648 -17.822 1.00 42.66 191 LYS A CA 1
ATOM 1586 C C . LYS A 1 191 ? -8.864 18.097 -19.087 1.00 42.66 191 LYS A C 1
ATOM 1588 O O . LYS A 1 191 ? -7.803 18.596 -19.459 1.00 42.66 191 LYS A O 1
ATOM 1593 N N . ASP A 1 192 ? -9.521 17.202 -19.821 1.00 40.69 192 ASP A N 1
ATOM 1594 C CA . ASP A 1 192 ? -8.987 16.663 -21.084 1.00 40.69 192 ASP A CA 1
ATOM 1595 C C . ASP A 1 192 ? -8.996 17.672 -22.247 1.00 40.69 192 ASP A C 1
ATOM 1597 O O . ASP A 1 192 ? -8.378 17.440 -23.284 1.00 40.69 192 ASP A O 1
ATOM 1601 N N . ARG A 1 193 ? -9.611 18.851 -22.073 1.00 39.91 193 ARG A N 1
ATOM 1602 C CA . ARG A 1 193 ? -9.551 19.940 -23.066 1.00 39.91 193 ARG A CA 1
ATOM 1603 C C . ARG A 1 193 ? -8.286 20.800 -23.008 1.00 39.91 193 ARG A C 1
ATOM 1605 O O . ARG A 1 193 ? -8.079 21.589 -23.922 1.00 39.91 193 ARG A O 1
ATOM 1612 N N . LEU A 1 194 ? -7.435 20.654 -21.989 1.00 40.59 194 LEU A N 1
ATOM 1613 C CA . LEU A 1 194 ? -6.209 21.460 -21.862 1.00 40.59 194 LEU A CA 1
ATOM 1614 C C . LEU A 1 194 ? -4.945 20.764 -22.387 1.00 40.59 194 LEU A C 1
ATOM 1616 O O . LEU A 1 194 ? -4.023 21.453 -22.803 1.00 40.59 194 LEU A O 1
ATOM 1620 N N . PHE A 1 195 ? -4.920 19.430 -22.469 1.00 43.81 195 PHE A N 1
ATOM 1621 C CA . PHE A 1 195 ? -3.754 18.684 -22.976 1.00 43.81 195 PHE A CA 1
ATOM 1622 C C . PHE A 1 195 ? -3.864 18.265 -24.453 1.00 43.81 195 PHE A C 1
ATOM 1624 O O . PHE A 1 195 ? -2.868 17.873 -25.059 1.00 43.81 195 PHE A O 1
ATOM 1631 N N . GLY A 1 196 ? -5.047 18.390 -25.066 1.00 36.56 196 GLY A N 1
ATOM 1632 C CA . GLY A 1 196 ? -5.265 18.054 -26.481 1.00 36.56 196 GLY A CA 1
ATOM 1633 C C . GLY A 1 196 ? -4.638 19.033 -27.485 1.00 36.56 196 GLY A C 1
ATOM 1634 O O . GLY A 1 196 ? -4.467 18.681 -28.650 1.00 36.56 196 GLY A O 1
ATOM 1635 N N . ASN A 1 197 ? -4.257 20.240 -27.052 1.00 38.12 197 ASN A N 1
ATOM 1636 C CA . ASN A 1 197 ? -3.702 21.258 -27.952 1.00 38.12 197 ASN A CA 1
ATOM 1637 C C . ASN A 1 197 ? -2.171 21.205 -28.089 1.00 38.12 197 ASN A C 1
ATOM 1639 O O . ASN A 1 197 ? -1.654 21.627 -29.121 1.00 38.12 197 ASN A O 1
ATOM 1643 N N . GLU A 1 198 ? -1.439 20.628 -27.130 1.00 39.53 198 GLU A N 1
ATOM 1644 C CA . GLU A 1 198 ? 0.030 20.534 -27.214 1.00 39.53 198 GLU A CA 1
ATOM 1645 C C . GLU A 1 198 ? 0.505 19.338 -28.060 1.00 39.53 198 GLU A C 1
ATOM 1647 O O . GLU A 1 198 ? 1.535 19.419 -28.732 1.00 39.53 198 GLU A O 1
ATOM 1652 N N . MET A 1 199 ? -0.268 18.245 -28.124 1.00 39.78 199 MET A N 1
ATOM 1653 C CA . MET A 1 199 ? 0.043 17.133 -29.037 1.00 39.78 199 MET A CA 1
ATOM 1654 C C . MET A 1 199 ? -0.203 17.487 -30.511 1.00 39.78 199 MET A C 1
ATOM 1656 O O . MET A 1 199 ? 0.555 17.043 -31.371 1.00 39.78 199 MET A O 1
ATOM 1660 N N . ASN A 1 200 ? -1.189 18.338 -30.813 1.00 41.78 200 ASN A N 1
ATOM 1661 C CA . ASN A 1 200 ? -1.446 18.777 -32.189 1.00 41.78 200 ASN A CA 1
ATOM 1662 C C . ASN A 1 200 ? -0.377 19.745 -32.720 1.00 41.78 200 ASN A C 1
ATOM 1664 O O . ASN A 1 200 ? -0.068 19.713 -33.911 1.00 41.78 200 ASN A O 1
ATOM 1668 N N . GLN A 1 201 ? 0.242 20.557 -31.856 1.00 43.91 201 GLN A N 1
ATOM 1669 C CA . GLN A 1 201 ? 1.350 21.423 -32.272 1.00 43.91 201 GLN A CA 1
ATOM 1670 C C . GLN A 1 201 ? 2.596 20.604 -32.634 1.00 43.91 201 GLN A C 1
ATOM 1672 O O . GLN A 1 201 ? 3.175 20.828 -33.697 1.00 43.91 201 GLN A O 1
ATOM 1677 N N . ASN A 1 202 ? 2.934 19.578 -31.848 1.00 41.59 202 ASN A N 1
ATOM 1678 C CA . ASN A 1 202 ? 4.076 18.707 -32.144 1.00 41.59 202 ASN A CA 1
ATOM 1679 C C . ASN A 1 202 ? 3.855 17.825 -33.386 1.00 41.59 202 ASN A C 1
ATOM 1681 O O . ASN A 1 202 ? 4.788 17.630 -34.162 1.00 41.59 202 ASN A O 1
ATOM 1685 N N . GLN A 1 203 ? 2.625 17.365 -33.648 1.00 43.78 203 GLN A N 1
ATOM 1686 C CA . GLN A 1 203 ? 2.314 16.632 -34.882 1.00 43.78 203 GLN A CA 1
ATOM 1687 C C . GLN A 1 203 ? 2.420 17.532 -36.131 1.00 43.78 203 GLN A C 1
ATOM 1689 O O . GLN A 1 203 ? 2.877 17.080 -37.180 1.00 43.78 203 GLN A O 1
ATOM 1694 N N . SER A 1 204 ? 2.055 18.818 -36.019 1.00 43.91 204 SER A N 1
ATOM 1695 C CA . SER A 1 204 ? 2.191 19.784 -37.122 1.00 43.91 204 SER A CA 1
ATOM 1696 C C . SER A 1 204 ? 3.655 20.110 -37.444 1.00 43.91 204 SER A C 1
ATOM 1698 O O . SER A 1 204 ? 4.021 20.208 -38.615 1.00 43.91 204 SER A O 1
ATOM 1700 N N . VAL A 1 205 ? 4.517 20.189 -36.424 1.00 47.56 205 VAL A N 1
ATOM 1701 C CA . VAL A 1 205 ? 5.960 20.429 -36.585 1.00 47.56 205 VAL A CA 1
ATOM 1702 C C . VAL A 1 205 ? 6.641 19.221 -37.232 1.00 47.56 205 VAL A C 1
ATOM 1704 O O . VAL A 1 205 ? 7.442 19.390 -38.149 1.00 47.56 205 VAL A O 1
ATOM 1707 N N . ILE A 1 206 ? 6.257 18.001 -36.844 1.00 44.69 206 ILE A N 1
ATOM 1708 C CA . ILE A 1 206 ? 6.783 16.760 -37.436 1.00 44.69 206 ILE A CA 1
ATOM 1709 C C . ILE A 1 206 ? 6.397 16.644 -38.921 1.00 44.69 206 ILE A C 1
ATOM 1711 O O . ILE A 1 206 ? 7.250 16.348 -39.754 1.00 44.69 206 ILE A O 1
ATOM 1715 N N . ASN A 1 207 ? 5.152 16.966 -39.283 1.00 43.44 207 ASN A N 1
ATOM 1716 C CA . ASN A 1 207 ? 4.712 16.921 -40.683 1.00 43.44 207 ASN A CA 1
ATOM 1717 C C . ASN A 1 207 ? 5.362 18.017 -41.551 1.00 43.44 207 ASN A C 1
ATOM 1719 O O . ASN A 1 207 ? 5.607 17.801 -42.738 1.00 43.44 207 ASN A O 1
ATOM 1723 N N . SER A 1 208 ? 5.684 19.172 -40.961 1.00 45.09 208 SER A N 1
ATOM 1724 C CA . SER A 1 208 ? 6.362 20.275 -41.659 1.00 45.09 208 SER A CA 1
ATOM 1725 C C . SER A 1 208 ? 7.807 19.911 -42.023 1.00 45.09 208 SER A C 1
ATOM 1727 O O . SER A 1 208 ? 8.246 20.168 -43.143 1.00 45.09 208 SER A O 1
ATOM 1729 N N . ILE A 1 209 ? 8.516 19.226 -41.120 1.00 46.59 209 ILE A N 1
ATOM 1730 C CA . ILE A 1 209 ? 9.906 18.786 -41.323 1.00 46.59 209 ILE A CA 1
ATOM 1731 C C . ILE A 1 209 ? 9.994 17.674 -42.385 1.00 46.59 209 ILE A C 1
ATOM 1733 O O . ILE A 1 209 ? 10.885 17.699 -43.231 1.00 46.59 209 ILE A O 1
ATOM 1737 N N . SER A 1 210 ? 9.032 16.744 -42.426 1.00 43.78 210 SER A N 1
ATOM 1738 C CA . SER A 1 210 ? 8.993 15.691 -43.457 1.00 43.78 210 SER A CA 1
ATOM 1739 C C . SER A 1 210 ? 8.697 16.218 -44.868 1.00 43.78 210 SER A C 1
ATOM 1741 O O . SER A 1 210 ? 9.162 15.640 -45.851 1.00 43.78 210 SER A O 1
ATOM 1743 N N . SER A 1 211 ? 7.961 17.328 -44.987 1.00 44.47 211 SER A N 1
ATOM 1744 C CA . SER A 1 211 ? 7.650 17.934 -46.290 1.00 44.47 211 SER A CA 1
ATOM 1745 C C . SER A 1 211 ? 8.835 18.680 -46.920 1.00 44.47 211 SER A C 1
ATOM 1747 O O . SER A 1 211 ? 8.964 18.683 -48.142 1.00 44.47 211 SER A O 1
ATOM 1749 N N . GLN A 1 212 ? 9.742 19.234 -46.108 1.00 44.38 212 GLN A N 1
ATOM 1750 C CA . GLN A 1 212 ? 10.945 19.925 -46.591 1.00 44.38 212 GLN A CA 1
ATOM 1751 C C . GLN A 1 212 ? 12.064 18.961 -47.007 1.00 44.38 212 GLN A C 1
ATOM 1753 O O . GLN A 1 212 ? 12.804 19.263 -47.934 1.00 44.38 212 GLN A O 1
ATOM 1758 N N . ALA A 1 213 ? 12.137 17.774 -46.398 1.00 44.19 213 ALA A N 1
ATOM 1759 C CA . ALA A 1 213 ? 13.104 16.735 -46.767 1.00 44.19 213 ALA A CA 1
ATOM 1760 C C . ALA A 1 213 ? 12.749 15.978 -48.066 1.00 44.19 213 ALA A C 1
ATOM 1762 O O . ALA A 1 213 ? 13.539 15.169 -48.537 1.00 44.19 213 ALA A O 1
ATOM 1763 N N . SER A 1 214 ? 11.563 16.219 -48.638 1.00 45.56 214 SER A N 1
ATOM 1764 C CA . SER A 1 214 ? 11.083 15.537 -49.853 1.00 45.56 214 SER A CA 1
ATOM 1765 C C . SER A 1 214 ? 11.187 16.394 -51.126 1.00 45.56 214 SER A C 1
ATOM 1767 O O . SER A 1 214 ? 10.715 15.971 -52.179 1.00 45.56 214 SER A O 1
ATOM 1769 N N . GLN A 1 215 ? 11.754 17.606 -51.044 1.00 46.50 215 GLN A N 1
ATOM 1770 C CA . GLN A 1 215 ? 11.877 18.548 -52.172 1.00 46.50 215 GLN A CA 1
ATOM 1771 C C . GLN A 1 215 ? 13.316 19.036 -52.429 1.00 46.50 215 GLN A C 1
ATOM 1773 O O . GLN A 1 215 ? 13.504 20.002 -53.167 1.00 46.50 215 GLN A O 1
ATOM 1778 N N . SER A 1 216 ? 14.327 18.373 -51.866 1.00 39.84 216 SER A N 1
ATOM 1779 C CA . SER A 1 216 ? 15.748 18.696 -52.059 1.00 39.84 216 SER A CA 1
ATOM 1780 C C . SER A 1 216 ? 16.539 17.474 -52.487 1.00 39.84 216 SER A C 1
ATOM 1782 O O . SER A 1 216 ? 16.399 16.455 -51.774 1.00 39.84 216 SER A O 1
#